Protein AF-A0A645C4G9-F1 (afdb_monomer_lite)

Radius of gyration: 21.48 Å; chains: 1; bounding box: 63×45×55 Å

Organism: NCBI:txid1076179

Sequence (252 aa):
MTVRRKSERFRLLVDKLLIFCPICFVLVSCQDVDSVESHLRNDNPHWVCEKDSYSLLYKNNEWNLYIKGPNLKNLSALKHNDFSIVVLDNIEVKDLAFLANSTKLKQLIIQNAPGLTDISALRGKSLKKFYLYNTGVENFDAVYDAPLCHLLLPGSKISDLSKFSNLKKLTYLDLSDCSNIHTIDSLKDCNHLKKIDLSGTSVNDVSPLYGKEFDYFEIDNIPIASKGIPVNITLKKTEEKMKEIVEIGGNR

InterPro domains:
  IPR032675 Leucine-rich repeat domain superfamily [G3DSA:3.80.10.10] (49-219)

pLDDT: mean 79.64, std 23.38, range [26.09, 98.31]

Secondary structure (DSSP, 8-state):
--SSSSHHHHHHHHTT-----TT------S--HHHHHHHHHHH-TT----TTSEEEEEETTEEEEEEE-TT----GGGTT--EEEEEEES---SB-GGGTT-SS--EEEEEEETT--B-GGGTT---SEEEEEEE-----TTTTTS--SEEE-TT------GGGGG-TT--EEE-TT-TT----GGGGG-TT--EEE-TTS-----GGGTT---SEEE-TT----TT---TTS--------S--SSSSS---

Structure (mmCIF, N/CA/C/O backbone):
data_AF-A0A645C4G9-F1
#
_entry.id   AF-A0A645C4G9-F1
#
loop_
_atom_site.group_PDB
_atom_site.id
_atom_site.type_symbol
_atom_site.label_atom_id
_atom_site.label_alt_id
_atom_site.label_comp_id
_atom_site.label_asym_id
_atom_site.label_entity_id
_atom_site.label_seq_id
_atom_site.pdbx_PDB_ins_code
_atom_site.Cartn_x
_atom_site.Cartn_y
_atom_site.Cartn_z
_atom_site.occupancy
_atom_site.B_iso_or_equiv
_atom_site.auth_seq_id
_atom_site.auth_comp_id
_atom_site.auth_asym_id
_atom_site.auth_atom_id
_atom_site.pdbx_PDB_model_num
ATOM 1 N N . MET A 1 1 ? 45.698 0.532 -8.627 1.00 39.69 1 MET A N 1
ATOM 2 C CA . MET A 1 1 ? 45.636 -0.927 -8.363 1.00 39.69 1 MET A CA 1
ATOM 3 C C . MET A 1 1 ? 45.144 -1.082 -6.929 1.00 39.69 1 MET A C 1
ATOM 5 O O . MET A 1 1 ? 45.878 -0.718 -6.030 1.00 39.69 1 MET A O 1
ATOM 9 N N . THR A 1 2 ? 43.856 -1.316 -6.649 1.00 35.59 2 THR A N 1
ATOM 10 C CA . THR A 1 2 ? 43.323 -2.650 -6.299 1.00 35.59 2 THR A CA 1
ATOM 11 C C . THR A 1 2 ? 41.784 -2.569 -6.165 1.00 35.59 2 THR A C 1
ATOM 13 O O . THR A 1 2 ? 41.284 -2.381 -5.069 1.00 35.59 2 THR A O 1
ATOM 16 N N . VAL A 1 3 ? 41.015 -2.695 -7.260 1.00 34.06 3 VAL A N 1
ATOM 17 C CA . VAL A 1 3 ? 39.539 -2.922 -7.229 1.00 34.06 3 VAL A CA 1
ATOM 18 C C . VAL A 1 3 ? 39.108 -3.866 -8.375 1.00 34.06 3 VAL A C 1
ATOM 20 O O . VAL A 1 3 ? 38.052 -3.722 -8.970 1.00 34.06 3 VAL A O 1
ATOM 23 N N . ARG A 1 4 ? 39.948 -4.845 -8.744 1.00 31.62 4 ARG A N 1
ATOM 24 C CA . ARG A 1 4 ? 39.634 -5.824 -9.814 1.00 31.62 4 ARG A CA 1
ATOM 25 C C . ARG A 1 4 ? 39.575 -7.292 -9.369 1.00 31.62 4 ARG A C 1
ATOM 27 O O . ARG A 1 4 ? 39.316 -8.151 -10.191 1.00 31.62 4 ARG A O 1
ATOM 34 N N . ARG A 1 5 ? 39.768 -7.611 -8.081 1.00 31.08 5 ARG A N 1
ATOM 35 C CA . ARG A 1 5 ? 39.925 -9.013 -7.623 1.00 31.08 5 ARG A CA 1
ATOM 36 C C . ARG A 1 5 ? 38.705 -9.677 -6.966 1.00 31.08 5 ARG A C 1
ATOM 38 O O . ARG A 1 5 ? 38.799 -10.848 -6.617 1.00 31.08 5 ARG A O 1
ATOM 45 N N . LYS A 1 6 ? 37.560 -8.995 -6.805 1.00 35.12 6 LYS A N 1
ATOM 46 C CA . LYS A 1 6 ? 36.332 -9.634 -6.271 1.00 35.12 6 LYS A CA 1
ATOM 47 C C . LYS A 1 6 ? 35.348 -10.128 -7.343 1.00 35.12 6 LYS A C 1
ATOM 49 O O . LYS A 1 6 ? 34.588 -11.038 -7.037 1.00 35.12 6 LYS A O 1
ATOM 54 N N . SER A 1 7 ? 35.402 -9.627 -8.583 1.00 39.31 7 SER A N 1
ATOM 55 C CA . SER A 1 7 ? 34.534 -10.113 -9.672 1.00 39.31 7 SER A CA 1
ATOM 56 C C . SER A 1 7 ? 35.027 -11.420 -10.311 1.00 39.31 7 SER A C 1
ATOM 58 O O . SER A 1 7 ? 34.214 -12.237 -10.729 1.00 39.31 7 SER A O 1
ATOM 60 N N . GLU A 1 8 ? 36.338 -11.694 -10.317 1.00 34.59 8 GLU A N 1
ATOM 61 C CA . GLU A 1 8 ? 36.880 -12.925 -10.924 1.00 34.59 8 GLU A CA 1
ATOM 62 C C . GLU A 1 8 ? 36.557 -14.204 -10.134 1.00 34.59 8 GLU A C 1
ATOM 64 O O . GLU A 1 8 ? 36.324 -15.251 -10.734 1.00 34.59 8 GLU A O 1
ATOM 69 N N . ARG A 1 9 ? 36.464 -14.137 -8.795 1.00 34.09 9 ARG A N 1
ATOM 70 C CA . ARG A 1 9 ? 36.057 -15.302 -7.982 1.00 34.09 9 ARG A CA 1
ATOM 71 C C . ARG A 1 9 ? 34.574 -15.655 -8.130 1.00 34.09 9 ARG A C 1
ATOM 73 O O . ARG A 1 9 ? 34.231 -16.815 -7.938 1.00 34.09 9 ARG A O 1
ATOM 80 N N . PHE A 1 10 ? 33.722 -14.690 -8.486 1.00 38.16 10 PHE A N 1
ATOM 81 C CA . PHE A 1 10 ? 32.316 -14.947 -8.819 1.00 38.16 10 PHE A CA 1
ATOM 82 C C . PHE A 1 10 ? 32.173 -15.539 -10.226 1.00 38.16 10 PHE A C 1
ATOM 84 O O . PHE A 1 10 ? 31.431 -16.500 -10.400 1.00 38.16 10 PHE A O 1
ATOM 91 N N . ARG A 1 11 ? 32.963 -15.057 -11.195 1.00 32.06 11 ARG A N 1
ATOM 92 C CA . ARG A 1 11 ? 33.024 -15.617 -12.558 1.00 32.06 11 ARG A CA 1
ATOM 93 C C . ARG A 1 11 ? 33.332 -17.120 -12.562 1.00 32.06 11 ARG A C 1
ATOM 95 O O . ARG A 1 11 ? 32.602 -17.902 -13.155 1.00 32.06 11 ARG A O 1
ATOM 102 N N . LEU A 1 12 ? 34.329 -17.538 -11.780 1.00 32.69 12 LEU A N 1
ATOM 103 C CA . LEU A 1 12 ? 34.746 -18.944 -11.676 1.00 32.69 12 LEU A CA 1
ATOM 104 C C . LEU A 1 12 ? 33.724 -19.885 -11.010 1.00 32.69 12 LEU A C 1
ATOM 106 O O . LEU A 1 12 ? 33.843 -21.101 -11.169 1.00 32.69 12 LEU A O 1
ATOM 110 N N . LEU A 1 13 ? 32.751 -19.359 -10.254 1.00 31.75 13 LEU A N 1
ATOM 111 C CA . LEU A 1 13 ? 31.695 -20.175 -9.643 1.00 31.75 13 LEU A CA 1
ATOM 112 C C . LEU A 1 13 ? 30.467 -20.311 -10.557 1.00 31.75 13 LEU A C 1
ATOM 114 O O . LEU A 1 13 ? 29.807 -21.346 -10.528 1.00 31.75 13 LEU A O 1
ATOM 118 N N . VAL A 1 14 ? 30.193 -19.297 -11.385 1.00 38.84 14 VAL A N 1
ATOM 119 C CA . VAL A 1 14 ? 29.088 -19.302 -12.360 1.00 38.84 14 VAL A CA 1
ATOM 120 C C . VAL A 1 14 ? 29.427 -20.180 -13.574 1.00 38.84 14 VAL A C 1
ATOM 122 O O . VAL A 1 14 ? 28.577 -20.939 -14.033 1.00 38.84 14 VAL A O 1
ATOM 125 N N . ASP A 1 15 ? 30.692 -20.208 -14.010 1.00 32.59 15 ASP A N 1
ATOM 126 C CA . ASP A 1 15 ? 31.125 -21.008 -15.169 1.00 32.59 15 ASP A CA 1
ATOM 127 C C . ASP A 1 15 ? 31.076 -22.538 -14.944 1.00 32.59 15 ASP A C 1
ATOM 129 O O . ASP A 1 15 ? 31.135 -23.308 -15.902 1.00 32.59 15 ASP A O 1
ATOM 133 N N . LYS A 1 16 ? 30.930 -23.019 -13.698 1.00 31.73 16 LYS A N 1
ATOM 134 C CA . LYS A 1 16 ? 30.845 -24.463 -13.383 1.00 31.73 16 LYS A CA 1
ATOM 135 C C . LYS A 1 16 ? 29.423 -25.036 -13.338 1.00 31.73 16 LYS A C 1
ATOM 137 O O . LYS A 1 16 ? 29.277 -26.237 -13.125 1.00 31.73 16 LYS A O 1
ATOM 142 N N . LEU A 1 17 ? 28.391 -24.220 -13.558 1.00 31.95 17 LEU A N 1
ATOM 143 C CA . LEU A 1 17 ? 26.983 -24.652 -13.581 1.00 31.95 17 LEU A CA 1
ATOM 144 C C . LEU A 1 17 ? 26.314 -24.463 -14.952 1.00 31.95 17 LEU A C 1
ATOM 146 O O . LEU A 1 17 ? 25.090 -24.501 -15.059 1.00 31.95 17 LEU A O 1
ATOM 150 N N . LEU A 1 18 ? 27.104 -24.324 -16.020 1.00 32.50 18 LEU A N 1
ATOM 151 C CA . LEU A 1 18 ? 26.611 -24.400 -17.394 1.00 32.50 18 LEU A CA 1
ATOM 152 C C . LEU A 1 18 ? 26.338 -25.862 -17.778 1.00 32.50 18 LEU A C 1
ATOM 154 O O . LEU A 1 18 ? 27.108 -26.499 -18.494 1.00 32.50 18 LEU A O 1
ATOM 158 N N . ILE A 1 19 ? 25.215 -26.402 -17.304 1.00 32.22 19 ILE A N 1
ATOM 159 C CA . ILE A 1 19 ? 24.593 -27.561 -17.946 1.00 32.22 19 ILE A CA 1
ATOM 160 C C . ILE A 1 19 ? 23.914 -27.033 -19.211 1.00 32.22 19 ILE A C 1
ATOM 162 O O . ILE A 1 19 ? 22.851 -26.417 -19.159 1.00 32.22 19 ILE A O 1
ATOM 166 N N . PHE A 1 20 ? 24.563 -27.250 -20.354 1.00 30.52 20 PHE A N 1
ATOM 167 C CA . PHE A 1 20 ? 23.976 -27.061 -21.676 1.00 30.52 20 PHE A CA 1
ATOM 168 C C . PHE A 1 20 ? 22.725 -27.943 -21.806 1.00 30.52 20 PHE A C 1
ATOM 170 O O . PHE A 1 20 ? 22.825 -29.158 -21.963 1.00 30.52 20 PHE A O 1
ATOM 177 N N . CYS A 1 21 ? 21.542 -27.331 -21.759 1.00 28.41 21 CYS A N 1
ATOM 178 C CA . CYS A 1 21 ? 20.298 -27.954 -22.198 1.00 28.41 21 CYS A CA 1
ATOM 179 C C . CYS A 1 21 ? 19.952 -27.398 -23.591 1.00 28.41 21 CYS A C 1
ATOM 181 O O . CYS A 1 21 ? 19.570 -26.230 -23.685 1.00 28.41 21 CYS A O 1
ATOM 183 N N . PRO A 1 22 ? 20.070 -28.177 -24.683 1.00 33.03 22 PRO A N 1
ATOM 184 C CA . PRO A 1 22 ? 19.905 -27.667 -26.047 1.00 33.03 22 PRO A CA 1
ATOM 185 C C . PRO A 1 22 ? 18.434 -27.494 -26.483 1.00 33.03 22 PRO A C 1
ATOM 187 O O . PRO A 1 22 ? 18.157 -27.465 -27.677 1.00 33.03 22 PRO A O 1
ATOM 190 N N . ILE A 1 23 ? 17.475 -27.387 -25.548 1.00 34.44 23 ILE A N 1
ATOM 191 C CA . ILE A 1 23 ? 16.031 -27.277 -25.862 1.00 34.44 23 ILE A CA 1
ATOM 192 C C . ILE A 1 23 ? 15.334 -26.101 -25.140 1.00 34.44 23 ILE A C 1
ATOM 194 O O . ILE A 1 23 ? 14.183 -25.787 -25.436 1.00 34.44 23 ILE A O 1
ATOM 198 N N . CYS A 1 24 ? 15.999 -25.362 -24.249 1.00 30.86 24 CYS A N 1
ATOM 199 C CA . CYS A 1 24 ? 15.329 -24.271 -23.535 1.00 30.86 24 CYS A CA 1
ATOM 200 C C . CYS A 1 24 ? 15.508 -22.921 -24.241 1.00 30.86 24 CYS A C 1
ATOM 202 O O . CYS A 1 24 ? 16.583 -22.327 -24.210 1.00 30.86 24 CYS A O 1
ATOM 204 N N . PHE A 1 25 ? 14.412 -22.411 -24.814 1.00 30.42 25 PHE A N 1
ATOM 205 C CA . PHE A 1 25 ? 14.187 -20.976 -24.998 1.00 30.42 25 PHE A CA 1
ATOM 206 C C . PHE A 1 25 ? 14.638 -20.244 -23.728 1.00 30.42 25 PHE A C 1
ATOM 208 O O . PHE A 1 25 ? 14.132 -20.520 -22.639 1.00 30.42 25 PHE A O 1
ATOM 215 N N . VAL A 1 26 ? 15.617 -19.350 -23.860 1.00 30.12 26 VAL A N 1
ATOM 216 C CA . VAL A 1 26 ? 16.176 -18.589 -22.740 1.00 30.12 26 VAL A CA 1
ATOM 217 C C . VAL A 1 26 ? 15.110 -17.620 -22.235 1.00 30.12 26 VAL A C 1
ATOM 219 O O . VAL A 1 26 ? 14.962 -16.499 -22.714 1.00 30.12 26 VAL A O 1
ATOM 222 N N . LEU A 1 27 ? 14.343 -18.087 -21.254 1.00 30.11 27 LEU A N 1
ATOM 223 C CA . LEU A 1 27 ? 13.694 -17.248 -20.264 1.00 30.11 27 LEU A CA 1
ATOM 224 C C . LEU A 1 27 ? 14.805 -16.458 -19.577 1.00 30.11 27 LEU A C 1
ATOM 226 O O . LEU A 1 27 ? 15.637 -17.034 -18.878 1.00 30.11 27 LEU A O 1
ATOM 230 N N . VAL A 1 28 ? 14.819 -15.140 -19.757 1.00 36.88 28 VAL A N 1
ATOM 231 C CA . VAL A 1 28 ? 15.593 -14.238 -18.900 1.00 36.88 28 VAL A CA 1
ATOM 232 C C . VAL A 1 28 ? 14.909 -14.236 -17.529 1.00 36.88 28 VAL A C 1
ATOM 234 O O . VAL A 1 28 ? 14.161 -13.336 -17.165 1.00 36.88 28 VAL A O 1
ATOM 237 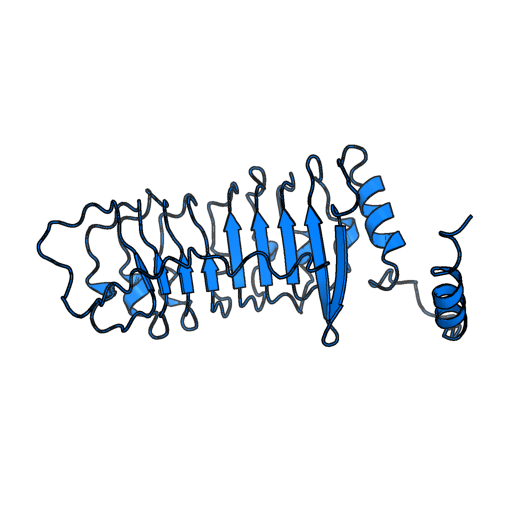N N . SER A 1 29 ? 15.081 -15.328 -16.788 1.00 40.59 29 SER A N 1
ATOM 238 C CA . SER A 1 29 ? 14.631 -15.482 -15.414 1.00 40.59 29 SER A CA 1
ATOM 239 C C . SER A 1 29 ? 15.744 -14.968 -14.515 1.00 40.59 29 SER A C 1
ATOM 241 O O . SER A 1 29 ? 16.754 -15.646 -14.435 1.00 40.59 29 SER A O 1
ATOM 243 N N . CYS A 1 30 ? 15.582 -13.791 -13.900 1.00 44.25 30 CYS A N 1
ATOM 244 C CA . CYS A 1 30 ? 16.221 -13.262 -12.672 1.00 44.25 30 CYS A CA 1
ATOM 245 C C . CYS A 1 30 ? 17.648 -13.724 -12.243 1.00 44.25 30 CYS A C 1
ATOM 247 O O . CYS A 1 30 ? 17.987 -13.609 -11.070 1.00 44.25 30 CYS A O 1
ATOM 249 N N . GLN A 1 31 ? 18.487 -14.254 -13.129 1.00 52.12 31 GLN A N 1
ATOM 250 C CA . GLN A 1 31 ? 19.786 -14.856 -12.806 1.00 52.12 31 GLN A CA 1
ATOM 251 C C . GLN A 1 31 ? 20.950 -13.913 -13.101 1.00 52.12 31 GLN A C 1
ATOM 253 O O . GLN A 1 31 ? 22.084 -14.226 -12.753 1.00 52.12 31 GLN A O 1
ATOM 258 N N . ASP A 1 32 ? 20.668 -12.747 -13.682 1.00 57.22 32 ASP A N 1
ATOM 259 C CA . ASP A 1 32 ? 21.679 -11.750 -13.984 1.00 57.22 32 ASP A CA 1
ATOM 260 C C . ASP A 1 32 ? 21.209 -10.353 -13.556 1.00 57.22 32 ASP A C 1
ATOM 262 O O . ASP A 1 32 ? 20.288 -9.765 -14.126 1.00 57.22 32 ASP A O 1
ATOM 266 N N . VAL A 1 33 ? 21.833 -9.846 -12.493 1.00 53.34 33 VAL A N 1
ATOM 267 C CA . VAL A 1 33 ? 21.621 -8.494 -11.959 1.00 53.34 33 VAL A CA 1
ATOM 268 C C . VAL A 1 33 ? 22.006 -7.446 -13.008 1.00 53.34 33 VAL A C 1
ATOM 270 O O . VAL A 1 33 ? 21.305 -6.440 -13.136 1.00 53.34 33 VAL A O 1
ATOM 273 N N . ASP A 1 34 ? 23.056 -7.718 -13.793 1.00 57.69 34 ASP A N 1
ATOM 274 C CA . ASP A 1 34 ? 23.558 -6.821 -14.837 1.00 57.69 34 ASP A CA 1
ATOM 275 C C . ASP A 1 34 ? 22.567 -6.760 -16.008 1.00 57.69 34 ASP A C 1
ATOM 277 O O . ASP A 1 34 ? 22.375 -5.709 -16.627 1.00 57.69 34 ASP A O 1
ATOM 281 N N . SER A 1 35 ? 21.848 -7.859 -16.260 1.00 72.06 35 SER A N 1
ATOM 282 C CA . SER A 1 35 ? 20.719 -7.875 -17.189 1.00 72.06 35 SER A CA 1
ATOM 283 C C . SER A 1 35 ? 19.612 -6.937 -16.702 1.00 72.06 35 SER A C 1
ATOM 285 O O . SER A 1 35 ? 19.191 -6.060 -17.445 1.00 72.06 35 SER A O 1
ATOM 287 N N . VAL A 1 36 ? 19.172 -7.017 -15.446 1.00 75.31 36 VAL A N 1
ATOM 288 C CA . VAL A 1 36 ? 18.056 -6.174 -14.976 1.00 75.31 36 VAL A CA 1
ATOM 289 C C . VAL A 1 36 ? 18.388 -4.676 -15.022 1.00 75.31 36 VAL A C 1
ATOM 291 O O . VAL A 1 36 ? 17.586 -3.897 -15.537 1.00 75.31 36 VAL A O 1
ATOM 294 N N . GLU A 1 37 ? 19.564 -4.261 -14.541 1.00 80.31 37 GLU A N 1
ATOM 295 C CA . GLU A 1 37 ? 19.956 -2.844 -14.578 1.00 80.31 37 GLU A CA 1
ATOM 296 C C . GLU A 1 37 ? 20.088 -2.332 -16.019 1.00 80.31 37 GLU A C 1
ATOM 298 O O . GLU A 1 37 ? 19.574 -1.260 -16.343 1.00 80.31 37 GLU A O 1
ATOM 303 N N . SER A 1 38 ? 20.748 -3.092 -16.899 1.00 83.50 38 SER A N 1
ATOM 304 C CA . SER A 1 38 ? 20.928 -2.680 -18.295 1.00 83.50 38 SER A CA 1
ATOM 305 C C . SER A 1 38 ? 19.594 -2.552 -19.032 1.00 83.50 38 SER A C 1
ATOM 307 O O . SER A 1 38 ? 19.388 -1.556 -19.725 1.00 83.50 38 SER A O 1
ATOM 309 N N . HIS A 1 39 ? 18.650 -3.477 -18.827 1.00 85.88 39 HIS A N 1
ATOM 310 C CA . HIS A 1 39 ? 17.305 -3.357 -19.391 1.00 85.88 39 HIS A CA 1
ATOM 311 C C . HIS A 1 39 ? 16.568 -2.126 -18.849 1.00 85.88 39 HIS A C 1
ATOM 313 O O . HIS A 1 39 ? 15.991 -1.376 -19.631 1.00 85.88 39 HIS A O 1
ATOM 319 N N . LEU A 1 40 ? 16.644 -1.856 -17.541 1.00 89.88 40 LEU A N 1
ATOM 320 C CA . LEU A 1 40 ? 16.029 -0.661 -16.956 1.00 89.88 40 LEU A CA 1
ATOM 321 C C . LEU A 1 40 ? 16.630 0.633 -17.510 1.00 89.88 40 LEU A C 1
ATOM 323 O O . LEU A 1 40 ? 15.887 1.568 -17.793 1.00 89.88 40 LEU A O 1
ATOM 327 N N . ARG A 1 41 ? 17.951 0.698 -17.706 1.00 90.19 41 ARG A N 1
ATOM 328 C CA . ARG A 1 41 ? 18.613 1.859 -18.326 1.00 90.19 41 ARG A CA 1
ATOM 329 C C . ARG A 1 41 ? 18.222 2.034 -19.789 1.00 90.19 41 ARG A C 1
ATOM 331 O O . ARG A 1 41 ? 18.027 3.164 -20.224 1.00 90.19 41 ARG A O 1
ATOM 338 N N . ASN A 1 42 ? 18.082 0.938 -20.529 1.00 91.50 42 ASN A N 1
ATOM 339 C CA . ASN A 1 42 ? 17.646 0.975 -21.923 1.00 91.50 42 ASN A CA 1
ATOM 340 C C . ASN A 1 42 ? 16.196 1.466 -22.043 1.00 91.50 42 ASN A C 1
ATOM 342 O O . ASN A 1 42 ? 15.907 2.319 -22.879 1.00 91.50 42 ASN A O 1
ATOM 346 N N . ASP A 1 43 ? 15.308 0.985 -21.172 1.00 92.69 43 ASP A N 1
ATOM 347 C CA . ASP A 1 43 ? 13.901 1.395 -21.128 1.00 92.69 43 ASP A CA 1
ATOM 348 C C . ASP A 1 43 ? 13.716 2.819 -20.574 1.00 92.69 43 ASP A C 1
ATOM 350 O O . ASP A 1 43 ? 12.691 3.459 -20.823 1.00 92.69 43 ASP A O 1
ATOM 354 N N . ASN A 1 44 ? 14.698 3.321 -19.816 1.00 95.38 44 ASN A N 1
ATOM 355 C CA . ASN A 1 44 ? 14.666 4.618 -19.144 1.00 95.38 44 ASN A CA 1
ATOM 356 C C . ASN A 1 44 ? 15.985 5.386 -19.351 1.00 95.38 44 ASN A C 1
ATOM 358 O O . ASN A 1 44 ? 16.743 5.582 -18.398 1.00 95.38 44 ASN A O 1
ATOM 362 N N . PRO A 1 45 ? 16.264 5.896 -20.564 1.00 94.06 45 PRO A N 1
ATOM 363 C CA . PRO A 1 45 ? 17.538 6.554 -20.881 1.00 94.06 45 PRO A CA 1
ATOM 364 C C . PRO A 1 45 ? 17.798 7.842 -20.078 1.00 94.06 45 PRO A C 1
ATOM 366 O O . PRO A 1 45 ? 18.930 8.317 -20.020 1.00 94.06 45 PRO A O 1
ATOM 369 N N . HIS A 1 46 ? 16.763 8.411 -19.452 1.00 95.00 46 HIS A N 1
ATOM 370 C CA . HIS A 1 46 ? 16.855 9.599 -18.596 1.00 95.00 46 HIS A CA 1
ATOM 371 C C . HIS A 1 46 ? 16.813 9.287 -17.096 1.00 95.00 46 HIS A C 1
ATOM 373 O O . HIS A 1 46 ? 16.853 10.219 -16.292 1.00 95.00 46 HIS A O 1
ATOM 379 N N . TRP A 1 47 ? 16.723 8.010 -16.710 1.00 94.75 47 TRP A N 1
ATOM 380 C CA . TRP A 1 47 ? 16.737 7.607 -15.307 1.00 94.75 47 TRP A CA 1
ATOM 381 C C . TRP A 1 47 ? 18.038 8.048 -14.636 1.00 94.75 47 TRP A C 1
ATOM 383 O O . TRP A 1 47 ? 19.139 7.675 -15.051 1.00 94.75 47 TRP A O 1
ATOM 393 N N . VAL A 1 48 ? 17.906 8.837 -13.568 1.00 92.00 48 VAL A N 1
ATOM 394 C CA . VAL A 1 48 ? 19.044 9.251 -12.745 1.00 92.00 48 VAL A CA 1
ATOM 395 C C . VAL A 1 48 ? 19.369 8.111 -11.783 1.00 92.00 48 VAL A C 1
ATOM 397 O O . VAL A 1 48 ? 18.849 8.033 -10.671 1.00 92.00 48 VAL A O 1
ATOM 400 N N . CYS A 1 49 ? 20.207 7.191 -12.255 1.00 85.56 49 CYS A N 1
ATOM 401 C CA . CYS A 1 49 ? 20.657 6.040 -11.483 1.00 85.56 49 CYS A CA 1
ATOM 402 C C . CYS A 1 49 ? 22.016 6.319 -10.828 1.00 85.56 49 CYS A C 1
ATOM 404 O O . CYS A 1 49 ? 23.050 6.353 -11.501 1.00 85.56 49 CYS A O 1
ATOM 406 N N . GLU A 1 50 ? 22.007 6.456 -9.506 1.00 86.69 50 GLU A N 1
ATOM 407 C CA . GLU A 1 50 ? 23.183 6.550 -8.646 1.00 86.69 50 GLU A CA 1
ATOM 408 C C . GLU A 1 50 ? 23.636 5.164 -8.160 1.00 86.69 50 GLU A C 1
ATOM 410 O O . GLU A 1 50 ? 23.005 4.143 -8.433 1.00 86.69 50 GLU A O 1
ATOM 415 N N . LYS A 1 51 ? 24.740 5.118 -7.407 1.00 79.06 51 LYS A N 1
ATOM 416 C CA . LYS A 1 51 ? 25.359 3.873 -6.923 1.00 79.06 51 LYS A CA 1
ATOM 417 C C . LYS A 1 51 ? 24.403 2.966 -6.133 1.00 79.06 51 LYS A C 1
ATOM 419 O O . LYS A 1 51 ? 24.529 1.751 -6.225 1.00 79.06 51 LYS A O 1
ATOM 424 N N . ASP A 1 52 ? 23.464 3.551 -5.393 1.00 81.06 52 ASP A N 1
ATOM 425 C CA . ASP A 1 52 ? 22.506 2.824 -4.552 1.00 81.06 52 ASP A CA 1
ATOM 426 C C . ASP A 1 52 ? 21.067 2.937 -5.086 1.00 81.06 52 ASP A C 1
ATOM 428 O O . ASP A 1 52 ? 20.107 2.659 -4.367 1.00 81.06 52 ASP A O 1
ATOM 432 N N . SER A 1 53 ? 20.900 3.363 -6.344 1.00 84.75 53 SER A N 1
ATOM 433 C CA . SER A 1 53 ? 19.590 3.474 -6.998 1.00 84.75 53 SER A CA 1
ATOM 434 C C . SER A 1 53 ? 18.927 2.131 -7.265 1.00 84.75 53 SER A C 1
ATOM 436 O O . SER A 1 53 ? 17.744 2.086 -7.576 1.00 84.75 53 SER A O 1
ATOM 438 N N . TYR A 1 54 ? 19.664 1.033 -7.163 1.00 86.12 54 TYR A N 1
ATOM 439 C CA . TYR A 1 54 ? 19.144 -0.286 -7.462 1.00 86.12 54 TYR A CA 1
ATOM 440 C C . TYR A 1 54 ? 19.821 -1.347 -6.597 1.00 86.12 54 TYR A C 1
ATOM 442 O O . TYR A 1 54 ? 21.034 -1.331 -6.392 1.00 86.12 54 TYR A O 1
ATOM 450 N N . SER A 1 55 ? 19.029 -2.290 -6.094 1.00 84.62 55 SER A N 1
ATOM 451 C CA . SER A 1 55 ? 19.526 -3.482 -5.421 1.00 84.62 55 SER A CA 1
ATOM 452 C C . SER A 1 55 ? 18.602 -4.664 -5.679 1.00 84.62 55 SER A C 1
ATOM 454 O O . SER A 1 55 ? 17.382 -4.561 -5.540 1.00 84.62 55 SER A O 1
ATOM 456 N N . LEU A 1 56 ? 19.203 -5.804 -6.013 1.00 86.62 56 LEU A N 1
ATOM 457 C CA . LEU A 1 56 ? 18.519 -7.083 -6.109 1.00 86.62 56 LEU A CA 1
ATOM 458 C C . LEU A 1 56 ? 19.103 -8.031 -5.065 1.00 86.62 56 LEU A C 1
ATOM 460 O O . LEU A 1 56 ? 20.289 -8.361 -5.096 1.00 86.62 56 LEU A O 1
ATOM 464 N N . LEU A 1 57 ? 18.266 -8.456 -4.122 1.00 83.75 57 LEU A N 1
ATOM 465 C CA . LEU A 1 57 ? 18.670 -9.295 -3.000 1.00 83.75 57 LEU A CA 1
ATOM 466 C C . LEU A 1 57 ? 17.994 -10.657 -3.102 1.00 83.75 57 LEU A C 1
ATOM 468 O O . LEU A 1 57 ? 16.776 -10.740 -3.239 1.00 83.75 57 LEU A O 1
ATOM 472 N N . TYR A 1 58 ? 18.777 -11.725 -2.967 1.00 84.00 58 TYR A N 1
ATOM 473 C CA . TYR A 1 58 ? 18.251 -13.078 -2.829 1.00 84.00 58 TYR A CA 1
ATOM 474 C C . TYR A 1 58 ? 18.343 -13.525 -1.372 1.00 84.00 58 TYR A C 1
ATOM 476 O O . TYR A 1 58 ? 19.441 -13.700 -0.840 1.00 84.00 58 TYR A O 1
ATOM 484 N N . LYS A 1 59 ? 17.199 -13.696 -0.706 1.00 81.19 59 LYS A N 1
ATOM 485 C CA . LYS A 1 59 ? 17.135 -14.130 0.698 1.00 81.19 59 LYS A CA 1
ATOM 486 C C . LYS A 1 59 ? 15.978 -15.097 0.889 1.00 81.19 59 LYS A C 1
ATOM 488 O O . LYS A 1 59 ? 14.898 -14.879 0.358 1.00 81.19 59 LYS A O 1
ATOM 493 N N . ASN A 1 60 ? 16.195 -16.156 1.671 1.00 85.00 60 ASN A N 1
ATOM 494 C CA . ASN A 1 60 ? 15.173 -17.163 1.982 1.00 85.00 60 ASN A CA 1
ATOM 495 C C . ASN A 1 60 ? 14.492 -17.750 0.729 1.00 85.00 60 ASN A C 1
ATOM 497 O O . ASN A 1 60 ? 13.288 -17.985 0.734 1.00 85.00 60 ASN A O 1
ATOM 501 N N . ASN A 1 61 ? 15.268 -17.990 -0.334 1.00 85.56 61 ASN A N 1
ATOM 502 C CA . ASN A 1 61 ? 14.783 -18.527 -1.610 1.00 85.56 61 ASN A CA 1
ATOM 503 C C . ASN A 1 61 ? 13.817 -17.594 -2.378 1.00 85.56 61 ASN A C 1
ATOM 505 O O . ASN A 1 61 ? 12.991 -18.047 -3.176 1.00 85.56 61 ASN A O 1
ATOM 509 N N . GLU A 1 62 ? 13.905 -16.287 -2.121 1.00 88.81 62 GLU A N 1
ATOM 510 C CA . GLU A 1 62 ? 13.054 -15.258 -2.712 1.00 88.81 62 GLU A CA 1
ATOM 511 C C . GLU A 1 62 ? 13.877 -14.051 -3.169 1.00 88.81 62 GLU A C 1
ATOM 513 O O . GLU A 1 62 ? 14.867 -13.672 -2.536 1.00 88.81 62 GLU A O 1
ATOM 518 N N . TRP A 1 63 ? 13.451 -13.454 -4.283 1.00 88.38 63 TRP A N 1
ATOM 519 C CA . TRP A 1 63 ? 14.043 -12.241 -4.833 1.00 88.38 63 TRP A CA 1
ATOM 520 C C . TRP A 1 63 ? 13.341 -11.003 -4.287 1.00 88.38 63 TRP A C 1
ATOM 522 O O . TRP A 1 63 ? 12.113 -10.917 -4.310 1.00 88.38 63 TRP A O 1
ATOM 532 N N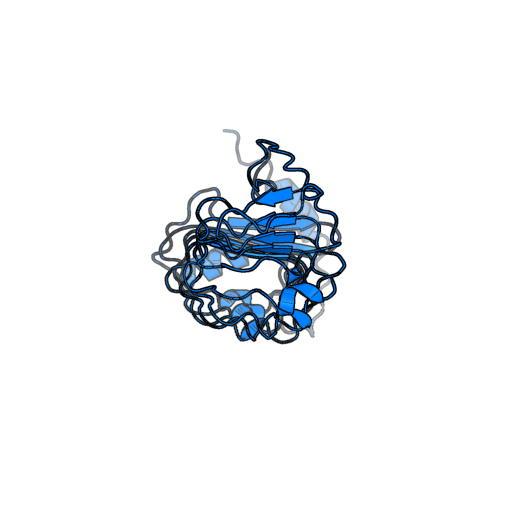 . ASN A 1 64 ? 14.134 -10.033 -3.845 1.00 89.00 64 ASN A N 1
ATOM 533 C CA . ASN A 1 64 ? 13.676 -8.745 -3.353 1.00 89.00 64 ASN A CA 1
ATOM 534 C C . ASN A 1 64 ? 14.295 -7.641 -4.198 1.00 89.00 64 ASN A C 1
ATOM 536 O O . ASN A 1 64 ? 15.508 -7.623 -4.410 1.00 89.00 64 ASN A O 1
ATOM 540 N N . LEU A 1 65 ? 13.449 -6.730 -4.650 1.00 91.38 65 LEU A N 1
ATOM 541 C CA . LEU A 1 65 ? 13.799 -5.643 -5.539 1.00 91.38 65 LEU A CA 1
ATOM 542 C C . LEU A 1 65 ? 13.725 -4.316 -4.788 1.00 91.38 65 LEU A C 1
ATOM 544 O O . LEU A 1 65 ? 12.705 -4.002 -4.177 1.00 91.38 65 LEU A O 1
ATOM 548 N N . TYR A 1 66 ? 14.786 -3.526 -4.888 1.00 90.69 66 TYR A N 1
ATOM 549 C CA . TYR A 1 66 ? 14.816 -2.132 -4.472 1.00 90.69 66 TYR A CA 1
ATOM 550 C C . TYR A 1 66 ? 15.228 -1.282 -5.670 1.00 90.69 66 TYR A C 1
ATOM 552 O O . TYR A 1 66 ? 16.290 -1.524 -6.245 1.00 90.69 66 TYR A O 1
ATOM 560 N N . ILE A 1 67 ? 14.408 -0.302 -6.046 1.00 91.31 67 ILE A N 1
ATOM 561 C CA . ILE A 1 67 ? 14.757 0.675 -7.079 1.00 91.31 67 ILE A CA 1
ATOM 562 C C . ILE A 1 67 ? 14.383 2.072 -6.609 1.00 91.31 67 ILE A C 1
ATOM 564 O O . ILE A 1 67 ? 13.283 2.287 -6.103 1.00 91.31 67 ILE A O 1
ATOM 568 N N . LYS A 1 68 ? 15.280 3.030 -6.825 1.00 91.31 68 LYS A N 1
ATOM 569 C CA . LYS A 1 68 ? 15.012 4.442 -6.623 1.00 91.31 68 LYS A CA 1
ATOM 570 C C . LYS A 1 68 ? 15.619 5.335 -7.694 1.00 91.31 68 LYS A C 1
ATOM 572 O O . LYS A 1 68 ? 16.640 5.010 -8.305 1.00 91.31 68 LYS A O 1
ATOM 577 N N . GLY A 1 69 ? 15.042 6.516 -7.836 1.00 91.69 69 GLY A N 1
ATOM 578 C CA . GLY A 1 69 ? 15.650 7.624 -8.561 1.00 91.69 69 GLY A CA 1
ATOM 579 C C . GLY A 1 69 ? 14.758 8.175 -9.670 1.00 91.69 69 GLY A C 1
ATOM 580 O O . GLY A 1 69 ? 14.055 7.410 -10.340 1.00 91.69 69 GLY A O 1
ATOM 581 N N . PRO A 1 70 ? 14.813 9.501 -9.882 1.00 93.44 70 PRO A N 1
ATOM 582 C CA . PRO A 1 70 ? 13.859 10.210 -10.720 1.00 93.44 70 PRO A CA 1
ATOM 583 C C . PRO A 1 70 ? 13.993 9.811 -12.192 1.00 93.44 70 PRO A C 1
ATOM 585 O O . PRO A 1 70 ? 15.019 9.273 -12.623 1.00 93.44 70 PRO A O 1
ATOM 588 N N . ASN A 1 71 ? 12.960 10.113 -12.981 1.00 94.44 71 ASN A N 1
ATOM 589 C CA . ASN A 1 71 ? 12.820 9.749 -14.393 1.00 94.44 71 ASN A CA 1
ATOM 590 C C . ASN A 1 71 ? 12.728 8.238 -14.690 1.00 94.44 71 ASN A C 1
ATOM 592 O O . ASN A 1 71 ? 12.770 7.855 -15.861 1.00 94.44 71 ASN A O 1
ATOM 596 N N . LEU A 1 72 ? 12.566 7.373 -13.682 1.00 95.00 72 LEU A N 1
ATOM 597 C CA . LEU A 1 72 ? 12.253 5.959 -13.900 1.00 95.00 72 LEU A CA 1
ATOM 598 C C . LEU A 1 72 ? 10.751 5.785 -14.184 1.00 95.00 72 LEU A C 1
ATOM 600 O O . LEU A 1 72 ? 9.927 5.923 -13.284 1.00 95.00 72 LEU A O 1
ATOM 604 N N . LYS A 1 73 ? 10.391 5.498 -15.438 1.00 95.94 73 LYS A N 1
ATOM 605 C CA . LYS A 1 73 ? 9.008 5.523 -15.959 1.00 95.94 73 LYS A CA 1
ATOM 606 C C . LYS A 1 73 ? 8.499 4.170 -16.441 1.00 95.94 73 LYS A C 1
ATOM 608 O O . LYS A 1 73 ? 7.293 3.940 -16.446 1.00 95.94 73 LYS A O 1
ATOM 613 N N . ASN A 1 74 ? 9.399 3.293 -16.868 1.00 95.12 74 ASN A N 1
ATOM 614 C CA . ASN A 1 74 ? 9.081 2.026 -17.506 1.00 95.12 74 ASN A CA 1
ATOM 615 C C . ASN A 1 74 ? 9.756 0.871 -16.758 1.00 95.12 74 ASN A C 1
ATOM 617 O O . ASN A 1 74 ? 10.979 0.778 -16.710 1.00 95.12 74 ASN A O 1
ATOM 621 N N . LEU A 1 75 ? 8.943 -0.019 -16.190 1.00 94.81 75 LEU A N 1
ATOM 622 C CA . LEU A 1 75 ? 9.395 -1.228 -15.494 1.00 94.81 75 LEU A CA 1
ATOM 623 C C . LEU A 1 75 ? 9.021 -2.512 -16.251 1.00 94.81 75 LEU A C 1
ATOM 625 O O . LEU A 1 75 ? 9.077 -3.603 -15.688 1.00 94.81 75 LEU A O 1
ATOM 629 N N . SER A 1 76 ? 8.621 -2.413 -17.521 1.00 91.94 76 SER A N 1
ATOM 630 C CA . SER A 1 76 ? 8.117 -3.556 -18.297 1.00 91.94 76 SER A CA 1
ATOM 631 C C . SER A 1 76 ? 9.158 -4.659 -18.511 1.00 91.94 76 SER A C 1
ATOM 633 O O . SER A 1 76 ? 8.780 -5.832 -18.572 1.00 91.94 76 SER A O 1
ATOM 635 N N . ALA A 1 77 ? 10.453 -4.323 -18.518 1.00 89.50 77 ALA A N 1
ATOM 636 C CA . ALA A 1 77 ? 11.547 -5.293 -18.486 1.00 89.50 77 ALA A CA 1
ATOM 637 C C . ALA A 1 77 ? 11.459 -6.285 -17.310 1.00 89.50 77 ALA A C 1
ATOM 639 O O . ALA A 1 77 ? 11.937 -7.411 -17.418 1.00 89.50 77 ALA A O 1
ATOM 640 N N . LEU A 1 78 ? 10.809 -5.900 -16.207 1.00 90.38 78 LEU A N 1
ATOM 641 C CA . LEU A 1 78 ? 10.702 -6.703 -14.9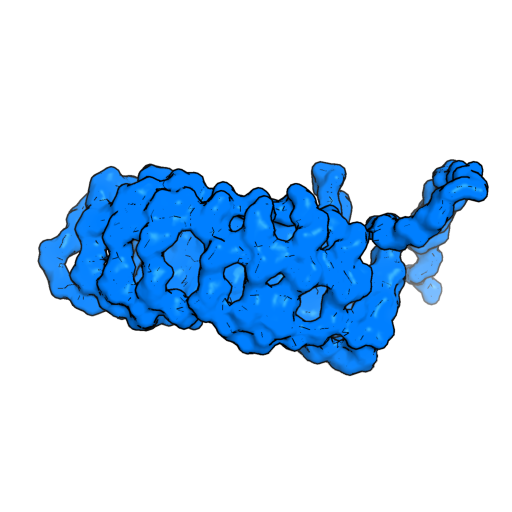87 1.00 90.38 78 LEU A CA 1
ATOM 642 C C . LEU A 1 78 ? 9.504 -7.665 -14.980 1.00 90.38 78 LEU A C 1
ATOM 644 O O . LEU A 1 78 ? 9.315 -8.403 -14.016 1.00 90.38 78 LEU A O 1
ATOM 648 N N . LYS A 1 79 ? 8.669 -7.676 -16.030 1.00 89.19 79 LYS A N 1
ATOM 649 C CA . LYS A 1 79 ? 7.382 -8.405 -16.056 1.00 89.19 79 LYS A CA 1
ATOM 650 C C . LYS A 1 79 ? 7.485 -9.931 -15.926 1.00 89.19 79 LYS A C 1
ATOM 652 O O . LYS A 1 79 ? 6.476 -10.604 -15.719 1.00 89.19 79 LYS A O 1
ATOM 657 N N . HIS A 1 80 ? 8.682 -10.480 -16.128 1.00 85.94 80 HIS A N 1
ATOM 658 C CA . HIS A 1 80 ? 8.969 -11.914 -16.042 1.00 85.94 80 HIS A CA 1
ATOM 659 C C . HIS A 1 80 ? 9.613 -12.313 -14.711 1.00 85.94 80 HIS A C 1
ATOM 661 O O . HIS A 1 80 ? 9.890 -13.491 -14.485 1.00 85.94 80 HIS A O 1
ATOM 667 N N . ASN A 1 81 ? 9.858 -11.346 -13.829 1.00 85.69 81 ASN A N 1
ATOM 668 C CA . ASN A 1 81 ? 10.443 -11.583 -12.526 1.00 85.69 81 ASN A CA 1
ATOM 669 C C . ASN A 1 81 ? 9.347 -11.819 -11.484 1.00 85.69 81 ASN A C 1
ATOM 671 O O . ASN A 1 81 ? 8.294 -11.183 -11.502 1.00 85.69 81 ASN A O 1
ATOM 675 N N . ASP A 1 82 ? 9.620 -12.719 -10.541 1.00 90.00 82 ASP A N 1
ATOM 676 C CA . ASP A 1 82 ? 8.711 -13.006 -9.435 1.00 90.00 82 ASP A CA 1
ATOM 677 C C . ASP A 1 82 ? 9.352 -12.601 -8.107 1.00 90.00 82 ASP A C 1
ATOM 679 O O . ASP A 1 82 ? 10.145 -13.342 -7.515 1.00 90.00 82 ASP A O 1
ATOM 683 N N . PHE A 1 83 ? 9.036 -11.380 -7.679 1.00 91.25 83 PHE A N 1
ATOM 684 C CA . PHE A 1 83 ? 9.578 -10.772 -6.471 1.00 91.25 83 PHE A CA 1
ATOM 685 C C . PHE A 1 83 ? 8.683 -11.035 -5.258 1.00 91.25 83 PHE A C 1
ATOM 687 O O . PHE A 1 83 ? 7.460 -11.057 -5.359 1.00 91.25 83 PHE A O 1
ATOM 694 N N . SER A 1 84 ? 9.302 -11.186 -4.089 1.00 94.06 84 SER A N 1
ATOM 695 C CA . SER A 1 84 ? 8.603 -11.290 -2.802 1.00 94.06 84 SER A CA 1
ATOM 696 C C . SER A 1 84 ? 8.439 -9.930 -2.133 1.00 94.06 84 SER A C 1
ATOM 698 O O . SER A 1 84 ? 7.373 -9.614 -1.596 1.00 94.06 84 SER A O 1
ATOM 700 N N . ILE A 1 85 ? 9.480 -9.100 -2.212 1.00 94.31 85 ILE A N 1
ATOM 701 C CA . ILE A 1 85 ? 9.485 -7.731 -1.706 1.00 94.31 85 ILE A CA 1
ATOM 702 C C . ILE A 1 85 ? 9.860 -6.797 -2.847 1.00 94.31 85 ILE A C 1
ATOM 704 O O . ILE A 1 85 ? 10.860 -7.022 -3.527 1.00 94.31 85 ILE A O 1
ATOM 708 N N . VAL A 1 86 ? 9.076 -5.742 -3.029 1.00 95.88 86 VAL A N 1
ATOM 709 C CA . VAL A 1 86 ? 9.364 -4.674 -3.984 1.00 95.88 86 VAL A CA 1
ATOM 710 C C . VAL A 1 86 ? 9.323 -3.343 -3.250 1.00 95.88 86 VAL A C 1
ATOM 712 O O . VAL A 1 86 ? 8.352 -3.036 -2.558 1.00 95.88 86 VAL A O 1
ATOM 715 N N . VAL A 1 87 ? 10.389 -2.567 -3.396 1.00 95.44 87 VAL A N 1
ATOM 716 C CA . VAL A 1 87 ? 10.505 -1.212 -2.865 1.00 95.44 87 VAL A CA 1
ATOM 717 C C . VAL A 1 87 ? 10.841 -0.274 -4.010 1.00 95.44 87 VAL A C 1
ATOM 719 O O . VAL A 1 87 ? 11.830 -0.478 -4.714 1.00 95.44 87 VAL A O 1
ATOM 722 N N . LEU A 1 88 ? 10.003 0.740 -4.181 1.00 95.44 88 LEU A N 1
ATOM 723 C CA . LEU A 1 88 ? 10.119 1.760 -5.208 1.00 95.44 88 LEU A CA 1
ATOM 724 C C . LEU A 1 88 ? 10.152 3.131 -4.534 1.00 95.44 88 LEU A C 1
ATOM 726 O O . LEU A 1 88 ? 9.273 3.425 -3.728 1.00 95.44 88 LEU A O 1
ATOM 730 N N . ASP A 1 89 ? 11.142 3.959 -4.846 1.00 94.06 89 ASP A N 1
ATOM 731 C CA . ASP A 1 89 ? 11.252 5.305 -4.272 1.00 94.06 89 ASP A CA 1
ATOM 732 C C . ASP A 1 89 ? 11.639 6.349 -5.323 1.00 94.06 89 ASP A C 1
ATOM 734 O O . ASP A 1 89 ? 12.588 6.164 -6.081 1.00 94.06 89 ASP A O 1
ATOM 738 N N . ASN A 1 90 ? 10.925 7.469 -5.355 1.00 94.94 90 ASN A N 1
ATOM 739 C CA . ASN A 1 90 ? 11.199 8.592 -6.248 1.00 94.94 90 ASN A CA 1
ATOM 740 C C . ASN A 1 90 ? 11.170 8.167 -7.724 1.00 94.94 90 ASN A C 1
ATOM 742 O O . ASN A 1 90 ? 12.166 8.296 -8.429 1.00 94.94 90 ASN A O 1
ATOM 746 N N . ILE A 1 91 ? 10.042 7.607 -8.169 1.00 95.56 91 ILE A N 1
ATOM 747 C CA . ILE A 1 91 ? 9.850 7.083 -9.531 1.00 95.56 91 ILE A CA 1
ATOM 748 C C . ILE A 1 91 ? 8.628 7.723 -10.208 1.00 95.56 91 ILE A C 1
ATOM 750 O O . ILE A 1 91 ? 7.761 8.294 -9.556 1.00 95.56 91 ILE A O 1
ATOM 754 N N . GLU A 1 92 ? 8.518 7.602 -11.529 1.00 96.62 92 GLU A N 1
ATOM 755 C CA . GLU A 1 92 ? 7.482 8.255 -12.350 1.00 96.62 92 GLU A CA 1
ATOM 756 C C . GLU A 1 92 ? 6.622 7.251 -13.139 1.00 96.62 92 GLU A C 1
ATOM 758 O O . GLU A 1 92 ? 6.057 7.573 -14.188 1.00 96.62 92 GLU A O 1
ATOM 763 N N . VAL A 1 93 ? 6.520 6.013 -12.651 1.00 96.88 93 VAL A N 1
ATOM 764 C CA . VAL A 1 93 ? 5.621 5.002 -13.226 1.00 96.88 93 VAL A CA 1
ATOM 765 C C . VAL A 1 93 ? 4.160 5.394 -13.008 1.00 96.88 93 VAL A C 1
ATOM 767 O O . VAL A 1 93 ? 3.813 5.993 -11.991 1.00 96.88 93 VAL A O 1
ATOM 770 N N . LYS A 1 94 ? 3.293 5.033 -13.958 1.00 97.50 94 LYS A N 1
ATOM 771 C CA . LYS A 1 94 ? 1.845 5.290 -13.867 1.00 97.50 94 LYS A CA 1
ATOM 772 C C . LYS A 1 94 ? 1.051 4.117 -13.305 1.00 97.50 94 LYS A C 1
ATOM 774 O O . LYS A 1 94 ? -0.011 4.328 -12.716 1.00 97.50 94 LYS A O 1
ATOM 779 N N . ASP A 1 95 ? 1.583 2.914 -13.483 1.00 98.12 95 ASP A N 1
ATOM 780 C CA . ASP A 1 95 ? 0.958 1.650 -13.125 1.00 98.12 95 ASP A CA 1
ATOM 781 C C . ASP A 1 95 ? 1.993 0.618 -12.649 1.00 98.12 95 ASP A C 1
ATOM 783 O O . ASP A 1 95 ? 3.208 0.839 -12.699 1.00 98.12 95 ASP A O 1
ATOM 787 N N . LEU A 1 96 ? 1.489 -0.521 -12.171 1.00 97.88 96 LEU A N 1
ATOM 788 C CA . LEU A 1 96 ? 2.280 -1.652 -11.684 1.00 97.88 96 LEU A CA 1
ATOM 789 C C . LEU A 1 96 ? 2.152 -2.896 -12.576 1.00 97.88 96 LEU A C 1
ATOM 791 O O . LEU A 1 96 ? 2.244 -4.018 -12.075 1.00 97.88 96 LEU A O 1
ATOM 795 N N . ALA A 1 97 ? 1.942 -2.744 -13.888 1.00 96.75 97 ALA A N 1
ATOM 796 C CA . ALA A 1 97 ? 1.700 -3.874 -14.793 1.00 96.75 97 ALA A CA 1
ATOM 797 C C . ALA A 1 97 ? 2.820 -4.932 -14.773 1.00 96.75 97 ALA A C 1
ATOM 799 O O . ALA A 1 97 ? 2.560 -6.120 -14.970 1.00 96.75 97 ALA A O 1
ATOM 800 N N . PHE A 1 98 ? 4.059 -4.541 -14.459 1.00 94.94 98 PHE A N 1
ATOM 801 C CA . PHE A 1 98 ? 5.177 -5.477 -14.302 1.00 94.94 98 PHE A CA 1
ATOM 802 C C . PHE A 1 98 ? 4.974 -6.496 -13.160 1.00 94.94 98 PHE A C 1
ATOM 804 O O . PHE A 1 98 ? 5.595 -7.553 -13.169 1.00 94.94 98 PHE A O 1
ATOM 811 N N . LEU A 1 99 ? 4.074 -6.224 -12.207 1.00 95.94 99 LEU A N 1
ATOM 812 C CA . LEU A 1 99 ? 3.719 -7.131 -11.108 1.00 95.94 99 LEU A CA 1
ATOM 813 C C . LEU A 1 99 ? 2.535 -8.053 -11.431 1.00 95.94 99 LEU A C 1
ATOM 815 O O . LEU A 1 99 ? 2.205 -8.918 -10.616 1.00 95.94 99 LEU A O 1
ATOM 819 N N . ALA A 1 100 ? 1.905 -7.922 -12.605 1.00 92.12 100 ALA A N 1
ATOM 820 C CA . ALA A 1 100 ? 0.679 -8.647 -12.949 1.00 92.12 100 ALA A CA 1
ATOM 821 C C . ALA A 1 100 ? 0.823 -10.175 -12.832 1.00 92.12 100 ALA A C 1
ATOM 823 O O . ALA A 1 100 ? -0.114 -10.853 -12.415 1.00 92.12 100 ALA A O 1
ATOM 824 N N . ASN A 1 101 ? 2.015 -10.716 -13.099 1.00 87.56 101 ASN A N 1
ATOM 825 C CA . ASN A 1 101 ? 2.294 -12.153 -13.022 1.00 87.56 101 ASN A CA 1
ATOM 826 C C . ASN A 1 101 ? 2.991 -12.591 -11.730 1.00 87.56 101 ASN A C 1
ATOM 828 O O . ASN A 1 101 ? 3.259 -13.779 -11.570 1.00 87.56 101 ASN A O 1
ATOM 832 N N . SER A 1 102 ? 3.278 -11.677 -10.796 1.00 90.31 102 SER A N 1
ATOM 833 C CA . SER A 1 102 ? 3.952 -12.073 -9.560 1.00 90.31 102 SER A CA 1
ATOM 834 C C . SER A 1 102 ? 3.057 -12.993 -8.733 1.00 90.31 102 SER A C 1
ATOM 836 O O . SER A 1 102 ? 1.877 -12.704 -8.513 1.00 90.31 102 SER A O 1
ATOM 838 N N . THR A 1 103 ? 3.619 -14.110 -8.283 1.00 92.31 103 THR A N 1
ATOM 839 C CA . THR A 1 103 ? 2.938 -15.097 -7.437 1.00 92.31 103 THR A CA 1
ATOM 840 C C . THR A 1 103 ? 3.445 -15.065 -6.000 1.00 92.31 103 THR A C 1
ATOM 842 O O . THR A 1 103 ? 2.756 -15.529 -5.092 1.00 92.31 103 THR A O 1
ATOM 845 N N . LYS A 1 104 ? 4.625 -14.473 -5.775 1.00 94.44 104 LYS A N 1
ATOM 846 C CA . LYS A 1 104 ? 5.294 -14.434 -4.471 1.00 94.44 104 LYS A CA 1
ATOM 847 C C . LYS A 1 104 ? 5.211 -13.093 -3.752 1.00 94.44 104 LYS A C 1
ATOM 849 O O . LYS A 1 104 ? 5.653 -13.039 -2.607 1.00 94.44 104 LYS A O 1
ATOM 854 N N . LEU A 1 105 ? 4.660 -12.043 -4.367 1.00 96.69 105 LEU A N 1
ATOM 855 C CA . LEU A 1 105 ? 4.633 -10.699 -3.787 1.00 96.69 105 LEU A CA 1
ATOM 856 C C . LEU A 1 105 ? 3.913 -10.674 -2.429 1.00 96.69 105 LEU A C 1
ATOM 858 O O . LEU A 1 105 ? 2.698 -10.855 -2.342 1.00 96.69 105 LEU A O 1
ATOM 862 N N . LYS A 1 106 ? 4.679 -10.413 -1.368 1.00 97.25 106 LYS A N 1
ATOM 863 C CA . LYS A 1 106 ? 4.211 -10.304 0.024 1.00 97.25 106 LYS A CA 1
ATOM 864 C C . LYS A 1 106 ? 4.265 -8.877 0.539 1.00 97.25 106 LYS A C 1
ATOM 866 O O . LYS A 1 106 ? 3.470 -8.522 1.409 1.00 97.25 106 LYS A O 1
ATOM 871 N N . GLN A 1 107 ? 5.220 -8.088 0.059 1.00 97.25 107 GLN A N 1
ATOM 872 C CA . GLN A 1 107 ? 5.436 -6.730 0.529 1.00 97.25 107 GLN A CA 1
ATOM 873 C C . GLN A 1 107 ? 5.705 -5.793 -0.638 1.00 97.25 107 GLN A C 1
ATOM 875 O O . GLN A 1 107 ? 6.581 -6.047 -1.463 1.00 97.25 107 GLN A O 1
ATOM 880 N N . LEU A 1 108 ? 4.965 -4.693 -0.660 1.00 98.00 108 LEU A N 1
ATOM 881 C CA . LEU A 1 108 ? 5.139 -3.625 -1.626 1.00 98.00 108 LEU A CA 1
ATOM 882 C C . LEU A 1 108 ? 5.203 -2.292 -0.886 1.00 98.00 108 LEU A C 1
ATOM 884 O O . LEU A 1 108 ? 4.306 -1.960 -0.112 1.00 98.00 108 LEU A O 1
ATOM 888 N N . ILE A 1 109 ? 6.288 -1.563 -1.119 1.00 96.75 109 ILE A N 1
ATOM 889 C CA . ILE A 1 109 ? 6.529 -0.229 -0.577 1.00 96.75 109 ILE A CA 1
ATOM 890 C C . ILE A 1 109 ? 6.752 0.696 -1.761 1.00 96.75 109 ILE A C 1
ATOM 892 O O . ILE A 1 109 ? 7.643 0.442 -2.571 1.00 96.75 109 ILE A O 1
ATOM 896 N N . ILE A 1 110 ? 5.966 1.760 -1.858 1.00 96.19 110 ILE A N 1
ATOM 897 C CA . ILE A 1 110 ? 6.148 2.783 -2.882 1.00 96.19 110 ILE A CA 1
ATOM 898 C C . ILE A 1 110 ? 6.156 4.145 -2.206 1.00 96.19 110 ILE A C 1
ATOM 900 O O . ILE A 1 110 ? 5.233 4.490 -1.471 1.00 96.19 110 ILE A O 1
ATOM 904 N N . GLN A 1 111 ? 7.215 4.903 -2.451 1.00 92.62 111 GLN A N 1
ATOM 905 C CA . GLN A 1 111 ? 7.406 6.247 -1.935 1.00 92.62 111 GLN A CA 1
ATOM 906 C C . GLN A 1 111 ? 7.674 7.189 -3.099 1.00 92.62 111 GLN A C 1
ATOM 908 O O . GLN A 1 111 ? 8.354 6.824 -4.055 1.00 92.62 111 GLN A O 1
ATOM 913 N N . ASN A 1 112 ? 7.148 8.408 -3.017 1.00 94.25 112 ASN A N 1
ATOM 914 C CA . ASN A 1 112 ? 7.446 9.470 -3.976 1.00 94.25 112 ASN A CA 1
ATOM 915 C C . ASN A 1 112 ? 7.202 9.025 -5.427 1.00 94.25 112 ASN A C 1
ATOM 917 O O . ASN A 1 112 ? 8.091 9.072 -6.273 1.00 94.25 112 ASN A O 1
ATOM 921 N N . ALA A 1 113 ? 5.982 8.572 -5.704 1.00 96.62 113 ALA A N 1
ATOM 922 C CA . ALA A 1 113 ? 5.547 8.193 -7.042 1.00 96.62 113 ALA A CA 1
ATOM 923 C C . ALA A 1 113 ? 4.257 8.943 -7.401 1.00 96.62 113 ALA A C 1
ATOM 925 O O . ALA A 1 113 ? 3.198 8.324 -7.532 1.00 96.62 113 ALA A O 1
ATOM 926 N N . PRO A 1 114 ? 4.301 10.281 -7.549 1.00 96.12 114 PRO A N 1
ATOM 927 C CA . PRO A 1 114 ? 3.094 11.099 -7.696 1.00 96.12 114 PRO A CA 1
ATOM 928 C C . PRO A 1 114 ? 2.288 10.768 -8.963 1.00 96.12 114 PRO A C 1
ATOM 930 O O . PRO A 1 114 ? 1.086 11.009 -9.006 1.00 96.12 114 PRO A O 1
ATOM 933 N N . GLY A 1 115 ? 2.934 10.197 -9.987 1.00 96.44 115 GLY A N 1
ATOM 934 C CA . GLY A 1 115 ? 2.279 9.745 -11.217 1.00 96.44 115 GLY A CA 1
ATOM 935 C C . GLY A 1 115 ? 1.595 8.376 -11.122 1.00 96.44 115 GLY A C 1
ATOM 936 O O . GLY A 1 115 ? 0.814 8.042 -12.015 1.00 96.44 115 GLY A O 1
ATOM 937 N N . LEU A 1 116 ? 1.863 7.591 -10.071 1.00 98.19 116 LEU A N 1
ATOM 938 C CA . LEU A 1 116 ? 1.269 6.269 -9.889 1.00 98.19 116 LEU A CA 1
ATOM 939 C C . LEU A 1 116 ? -0.195 6.422 -9.489 1.00 98.19 116 LEU A C 1
ATOM 941 O O . LEU A 1 116 ? -0.494 6.952 -8.422 1.00 98.19 116 LEU A O 1
ATOM 945 N N . THR A 1 117 ? -1.093 5.930 -10.336 1.00 97.31 117 THR A N 1
ATOM 946 C CA . THR A 1 117 ? -2.549 6.031 -10.137 1.00 97.31 117 THR A CA 1
ATOM 947 C C . THR A 1 117 ? -3.236 4.672 -10.228 1.00 97.31 117 THR A C 1
ATOM 949 O O . THR A 1 117 ? -4.254 4.462 -9.569 1.00 97.31 117 THR A O 1
ATOM 952 N N . ASP A 1 118 ? -2.665 3.729 -10.985 1.00 98.19 118 ASP A N 1
ATOM 953 C CA . ASP A 1 118 ? -3.246 2.407 -11.210 1.00 98.19 118 ASP A CA 1
ATOM 954 C C . ASP A 1 118 ? -2.472 1.298 -10.479 1.00 98.19 118 ASP A C 1
ATOM 956 O O . ASP A 1 118 ? -1.328 0.967 -10.799 1.00 98.19 118 ASP A O 1
ATOM 960 N N . ILE A 1 119 ? -3.137 0.680 -9.503 1.00 98.19 119 ILE A N 1
ATOM 961 C CA . ILE A 1 119 ? -2.635 -0.483 -8.760 1.00 98.19 119 ILE A CA 1
ATOM 962 C C . ILE A 1 119 ? -3.430 -1.766 -9.054 1.00 98.19 119 ILE A C 1
ATOM 964 O O . ILE A 1 119 ? -3.336 -2.742 -8.311 1.00 98.19 119 ILE A O 1
ATOM 968 N N . SER A 1 120 ? -4.215 -1.803 -10.133 1.00 98.12 120 SER A N 1
ATOM 969 C CA . SER A 1 120 ? -5.077 -2.936 -10.504 1.00 98.12 120 SER A CA 1
ATOM 970 C C . SER A 1 120 ? -4.323 -4.262 -10.658 1.00 98.12 120 SER A C 1
ATOM 972 O O . SER A 1 120 ? -4.880 -5.319 -10.355 1.00 98.12 120 SER A O 1
ATOM 974 N N . ALA A 1 121 ? -3.037 -4.213 -11.020 1.00 97.81 121 ALA A N 1
ATOM 975 C CA . ALA A 1 121 ? -2.145 -5.372 -11.090 1.00 97.81 121 ALA A CA 1
ATOM 976 C C . ALA A 1 121 ? -1.971 -6.118 -9.747 1.00 97.81 121 ALA A C 1
ATOM 978 O O . ALA A 1 121 ? -1.507 -7.261 -9.735 1.00 97.81 121 ALA A O 1
ATOM 979 N N . LEU A 1 122 ? -2.353 -5.502 -8.620 1.00 98.25 122 LEU A N 1
ATOM 980 C CA . LEU A 1 122 ? -2.306 -6.114 -7.288 1.00 98.25 122 LEU A CA 1
ATOM 981 C C . LEU A 1 122 ? -3.525 -6.996 -6.969 1.00 98.25 122 LEU A C 1
ATOM 983 O O . LEU A 1 122 ? -3.512 -7.700 -5.956 1.00 98.25 122 LEU A O 1
ATOM 987 N N . ARG A 1 123 ? -4.557 -7.014 -7.826 1.00 97.06 123 ARG A N 1
ATOM 988 C CA . ARG A 1 123 ? -5.740 -7.864 -7.627 1.00 97.06 123 ARG A CA 1
ATOM 989 C C . ARG A 1 123 ? -5.343 -9.336 -7.499 1.00 97.06 123 ARG A C 1
ATOM 991 O O . ARG A 1 123 ? -4.604 -9.876 -8.320 1.00 97.06 123 ARG A O 1
ATOM 998 N N . GLY A 1 124 ? -5.853 -9.987 -6.454 1.00 96.19 124 GLY A N 1
ATOM 999 C CA . GLY A 1 124 ? -5.603 -11.404 -6.176 1.00 96.19 124 GLY A CA 1
ATOM 1000 C C . GLY A 1 124 ? -4.191 -11.727 -5.672 1.00 96.19 124 GLY A C 1
ATOM 1001 O O . GLY A 1 124 ? -3.864 -12.903 -5.513 1.00 96.19 124 GLY A O 1
ATOM 1002 N N . LYS A 1 125 ? -3.337 -10.726 -5.410 1.00 96.50 125 LYS A N 1
ATOM 1003 C CA . LYS A 1 125 ? -2.012 -10.955 -4.817 1.00 96.50 125 LYS A CA 1
ATOM 1004 C C . LYS A 1 125 ? -2.128 -11.231 -3.320 1.00 96.50 125 LYS A C 1
ATOM 1006 O O . LYS A 1 125 ? -2.927 -10.623 -2.613 1.00 96.50 125 LYS A O 1
ATOM 1011 N N . SER A 1 126 ? -1.274 -12.119 -2.812 1.00 96.38 126 SER A N 1
ATOM 1012 C CA . SER A 1 126 ? -1.230 -12.487 -1.387 1.00 96.38 126 SER A CA 1
ATOM 1013 C C . SER A 1 126 ? -0.371 -11.506 -0.572 1.00 96.38 126 SER A C 1
ATOM 1015 O O . SER A 1 126 ? 0.534 -11.896 0.173 1.00 96.38 126 SER A O 1
ATOM 1017 N N . LEU A 1 127 ? -0.639 -10.207 -0.748 1.00 97.75 127 LEU A N 1
ATOM 1018 C CA . LEU A 1 127 ? 0.067 -9.130 -0.059 1.00 97.75 127 LEU A CA 1
ATOM 1019 C C . LEU A 1 127 ? -0.214 -9.174 1.446 1.00 97.75 127 LEU A C 1
ATOM 1021 O O . LEU A 1 127 ? -1.352 -9.317 1.884 1.00 97.75 127 LEU A O 1
ATOM 1025 N N . LYS A 1 128 ? 0.847 -9.011 2.237 1.00 98.25 128 LYS A N 1
ATOM 1026 C CA . LYS A 1 128 ? 0.805 -8.901 3.702 1.00 98.25 128 LYS A CA 1
ATOM 1027 C C . LYS A 1 128 ? 1.109 -7.488 4.186 1.00 98.25 128 LYS A C 1
ATOM 1029 O O . LYS A 1 128 ? 0.627 -7.093 5.244 1.00 98.25 128 LYS A O 1
ATOM 1034 N N . LYS A 1 129 ? 1.948 -6.757 3.452 1.00 97.94 129 LYS A N 1
ATOM 1035 C CA . LYS A 1 129 ? 2.407 -5.409 3.798 1.00 97.94 129 LYS A CA 1
ATOM 1036 C C . LYS A 1 129 ? 2.296 -4.520 2.565 1.00 97.94 129 LYS A C 1
ATOM 1038 O O . LYS A 1 129 ? 2.915 -4.828 1.546 1.00 97.94 129 LYS A O 1
ATOM 1043 N N . PHE A 1 130 ? 1.511 -3.454 2.650 1.00 97.81 130 PHE A N 1
ATOM 1044 C CA . PHE A 1 130 ? 1.309 -2.538 1.532 1.00 97.81 130 PHE A CA 1
ATOM 1045 C C . PHE A 1 130 ? 1.391 -1.091 1.991 1.00 97.81 130 PHE A C 1
ATOM 1047 O O . PHE A 1 130 ? 0.546 -0.644 2.768 1.00 97.81 130 PHE A O 1
ATOM 1054 N N . TYR A 1 131 ? 2.433 -0.394 1.539 1.00 96.31 131 TYR A N 1
ATOM 1055 C CA . TYR A 1 131 ? 2.747 0.955 1.991 1.00 96.31 131 TYR A CA 1
ATOM 1056 C C . TYR A 1 131 ? 2.853 1.894 0.794 1.00 96.31 131 TYR A C 1
ATOM 1058 O O . TYR A 1 131 ? 3.679 1.657 -0.092 1.00 96.31 131 TYR A O 1
ATOM 1066 N N . LEU A 1 132 ? 2.047 2.952 0.785 1.00 95.38 132 LEU A N 1
ATOM 1067 C CA . LEU A 1 132 ? 2.091 4.006 -0.222 1.00 95.38 132 LEU A CA 1
ATOM 1068 C C . LEU A 1 132 ? 2.292 5.361 0.447 1.00 95.38 132 LEU A C 1
ATOM 1070 O O . LEU A 1 132 ? 1.508 5.758 1.302 1.00 95.38 132 LEU A O 1
ATOM 1074 N N . TYR A 1 133 ? 3.301 6.092 -0.015 1.00 92.06 133 TYR A N 1
ATOM 1075 C CA . TYR A 1 133 ? 3.594 7.454 0.418 1.00 92.06 133 TYR A CA 1
ATOM 1076 C C . TYR A 1 133 ? 3.731 8.344 -0.804 1.00 92.06 133 TYR A C 1
ATOM 1078 O O . TYR A 1 133 ? 4.488 8.008 -1.718 1.00 92.06 133 TYR A O 1
ATOM 1086 N N . ASN A 1 134 ? 3.051 9.492 -0.802 1.00 92.94 134 ASN A N 1
ATOM 1087 C CA . ASN A 1 134 ? 3.146 10.474 -1.884 1.00 92.94 134 ASN A CA 1
ATOM 1088 C C . ASN A 1 134 ? 2.912 9.828 -3.269 1.00 92.94 134 ASN A C 1
ATOM 1090 O O . ASN A 1 134 ? 3.815 9.733 -4.106 1.00 92.94 134 ASN A O 1
ATOM 1094 N N . THR A 1 135 ? 1.695 9.319 -3.475 1.00 96.50 135 THR A N 1
ATOM 1095 C CA . THR A 1 135 ? 1.253 8.710 -4.739 1.00 96.50 135 THR A CA 1
ATOM 1096 C C . THR A 1 135 ? -0.058 9.331 -5.210 1.00 96.50 135 THR A C 1
ATOM 1098 O O . THR A 1 135 ? -0.766 9.961 -4.426 1.00 96.50 135 THR A O 1
ATOM 1101 N N . GLY A 1 136 ? -0.394 9.144 -6.486 1.00 96.06 136 GLY A N 1
ATOM 1102 C CA . GLY A 1 136 ? -1.671 9.564 -7.067 1.00 96.06 136 GLY A CA 1
ATOM 1103 C C . GLY A 1 136 ? -2.794 8.527 -6.934 1.00 96.06 136 GLY A C 1
ATOM 1104 O O . GLY A 1 136 ? -3.817 8.665 -7.600 1.00 96.06 136 GLY A O 1
ATOM 1105 N N . VAL A 1 137 ? -2.616 7.469 -6.136 1.00 97.12 137 VAL A N 1
ATOM 1106 C CA . VAL A 1 137 ? -3.592 6.378 -6.016 1.00 97.12 137 VAL A CA 1
ATOM 1107 C C . VAL A 1 137 ? -4.803 6.831 -5.202 1.00 97.12 137 VAL A C 1
ATOM 1109 O O . VAL A 1 137 ? -4.680 7.228 -4.045 1.00 97.12 137 VAL A O 1
ATOM 1112 N N . GLU A 1 138 ? -5.986 6.722 -5.804 1.00 93.94 138 GLU A N 1
ATOM 1113 C CA . GLU A 1 138 ? -7.270 7.048 -5.162 1.00 93.94 138 GLU A CA 1
ATOM 1114 C C . GLU A 1 138 ? -8.157 5.804 -4.974 1.00 93.94 138 GLU A C 1
ATOM 1116 O O . GLU A 1 138 ? -9.010 5.774 -4.090 1.00 93.94 138 GLU A O 1
ATOM 1121 N N . ASN A 1 139 ? -7.940 4.749 -5.772 1.00 94.75 139 ASN A N 1
ATOM 1122 C CA . ASN A 1 139 ? -8.711 3.508 -5.720 1.00 94.75 139 ASN A CA 1
ATOM 1123 C C . ASN A 1 139 ? -7.878 2.346 -5.156 1.00 94.75 139 ASN A C 1
ATOM 1125 O O . ASN A 1 139 ? -6.900 1.911 -5.764 1.00 94.75 139 ASN A O 1
ATOM 1129 N N . PHE A 1 140 ? -8.333 1.798 -4.027 1.00 95.94 140 PHE A N 1
ATOM 1130 C CA . PHE A 1 140 ? -7.676 0.718 -3.287 1.00 95.94 140 PHE A CA 1
ATOM 1131 C C . PHE A 1 140 ? -8.352 -0.655 -3.438 1.00 95.94 140 PHE A C 1
ATOM 1133 O O . PHE A 1 140 ? -7.956 -1.623 -2.790 1.00 95.94 140 PHE A O 1
ATOM 1140 N N . ASP A 1 141 ? -9.316 -0.794 -4.352 1.00 95.44 141 ASP A N 1
ATOM 1141 C CA . ASP A 1 141 ? -10.062 -2.041 -4.575 1.00 95.44 141 ASP A CA 1
ATOM 1142 C C . ASP A 1 141 ? -9.189 -3.250 -4.911 1.00 95.44 141 ASP A C 1
ATOM 1144 O O . ASP A 1 141 ? -9.618 -4.391 -4.749 1.00 95.44 141 ASP A O 1
ATOM 1148 N N . ALA A 1 142 ? -7.976 -3.018 -5.408 1.00 97.00 142 ALA A N 1
ATOM 1149 C CA . ALA A 1 142 ? -7.054 -4.085 -5.753 1.00 97.00 142 ALA A CA 1
ATOM 1150 C C . ALA A 1 142 ? -6.501 -4.840 -4.533 1.00 97.00 142 ALA A C 1
ATOM 1152 O O . ALA A 1 142 ? -6.016 -5.957 -4.704 1.00 97.00 142 ALA A O 1
ATOM 1153 N N . VAL A 1 143 ? -6.567 -4.258 -3.329 1.00 96.88 143 VAL A N 1
ATOM 1154 C CA . VAL A 1 143 ? -5.879 -4.785 -2.138 1.00 96.88 143 VAL A CA 1
ATOM 1155 C C . VAL A 1 143 ? -6.803 -5.157 -0.973 1.00 96.88 143 VAL A C 1
ATOM 1157 O O . VAL A 1 143 ? -6.328 -5.764 -0.017 1.00 96.88 143 VAL A O 1
ATOM 1160 N N . TYR A 1 144 ? -8.108 -4.867 -1.037 1.00 94.88 144 TYR A N 1
ATOM 1161 C CA . TYR A 1 144 ? -9.030 -5.134 0.081 1.00 94.88 144 TYR A CA 1
ATOM 1162 C C . TYR A 1 144 ? -9.261 -6.615 0.398 1.00 94.88 144 TYR A C 1
ATOM 1164 O O . TYR A 1 144 ? -9.576 -6.948 1.536 1.00 94.88 144 TYR A O 1
ATOM 1172 N N . ASP A 1 145 ? -9.064 -7.504 -0.575 1.00 95.25 145 ASP A N 1
ATOM 1173 C CA . ASP A 1 145 ? -9.196 -8.953 -0.371 1.00 95.25 145 ASP A CA 1
ATOM 1174 C C . ASP A 1 145 ? -7.846 -9.633 -0.077 1.00 95.25 145 ASP A C 1
ATOM 1176 O O . ASP A 1 145 ? -7.779 -10.845 0.147 1.00 95.25 145 ASP A O 1
ATOM 1180 N N . ALA A 1 146 ? -6.748 -8.868 -0.076 1.00 97.12 146 ALA A N 1
ATOM 1181 C CA . ALA A 1 146 ? -5.438 -9.393 0.272 1.00 97.12 146 ALA A CA 1
ATOM 1182 C C . ALA A 1 146 ? -5.343 -9.643 1.792 1.00 97.12 146 ALA A C 1
ATOM 1184 O O . ALA A 1 146 ? -5.940 -8.916 2.590 1.00 97.12 146 ALA A O 1
ATOM 1185 N N . PRO A 1 147 ? -4.562 -10.645 2.238 1.00 97.50 147 PRO A N 1
ATOM 1186 C CA . PRO A 1 147 ? -4.376 -10.956 3.654 1.00 97.50 147 PRO A CA 1
ATOM 1187 C C . PRO A 1 147 ? -3.421 -9.960 4.342 1.00 97.50 147 PRO A C 1
ATOM 1189 O O . PRO A 1 147 ? -2.441 -10.373 4.970 1.00 97.50 147 PRO A O 1
ATOM 1192 N N . LEU A 1 148 ? -3.701 -8.658 4.221 1.00 98.31 148 LEU A N 1
ATOM 1193 C CA . LEU A 1 148 ? -2.876 -7.587 4.763 1.00 98.31 148 LEU A CA 1
ATOM 1194 C C . LEU A 1 148 ? -2.845 -7.650 6.287 1.00 98.31 148 LEU A C 1
ATOM 1196 O O . LEU A 1 148 ? -3.875 -7.702 6.957 1.00 98.31 148 LEU A O 1
ATOM 1200 N N . CYS A 1 149 ? -1.631 -7.597 6.818 1.00 98.06 149 CYS A N 1
ATOM 1201 C CA . CYS A 1 149 ? -1.365 -7.359 8.224 1.00 98.06 149 CYS A CA 1
ATOM 1202 C C . CYS A 1 149 ? -0.997 -5.894 8.461 1.00 98.06 149 CYS A C 1
ATOM 1204 O O . CYS A 1 149 ? -1.328 -5.354 9.512 1.00 98.06 149 CYS A O 1
ATOM 1206 N N . HIS A 1 150 ? -0.311 -5.248 7.513 1.00 96.75 150 HIS A N 1
ATOM 1207 C CA . HIS A 1 150 ? 0.078 -3.845 7.627 1.00 96.75 150 HIS A CA 1
ATOM 1208 C C . HIS A 1 150 ? -0.373 -3.061 6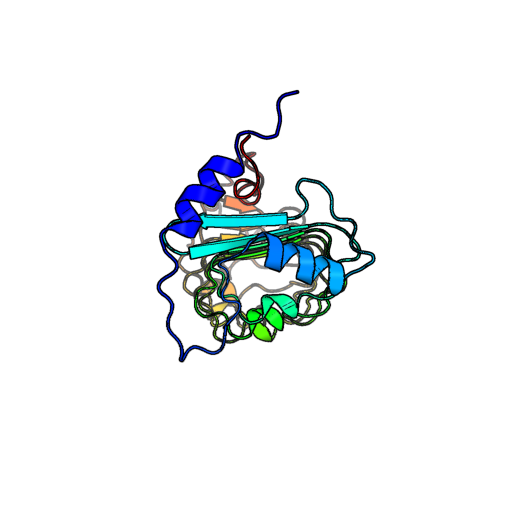.387 1.00 96.75 150 HIS A C 1
ATOM 1210 O O . HIS A 1 150 ? -0.052 -3.454 5.259 1.00 96.75 150 HIS A O 1
ATOM 1216 N N . LEU A 1 151 ? -1.059 -1.942 6.608 1.00 97.44 151 LEU A N 1
ATOM 1217 C CA . LEU A 1 151 ? -1.504 -1.010 5.576 1.00 97.44 151 LEU A CA 1
ATOM 1218 C C . LEU A 1 151 ? -1.134 0.414 5.993 1.00 97.44 151 LEU A C 1
ATOM 1220 O O . LEU A 1 151 ? -1.578 0.871 7.042 1.00 97.44 151 LEU A O 1
ATOM 1224 N N . LEU A 1 152 ? -0.308 1.087 5.193 1.00 96.06 152 LEU A N 1
ATOM 1225 C CA . LEU A 1 152 ? 0.135 2.453 5.474 1.00 96.06 152 LEU A CA 1
ATOM 1226 C C . LEU A 1 152 ? -0.136 3.328 4.257 1.00 96.06 152 LEU A C 1
ATOM 1228 O O . LEU A 1 152 ? 0.452 3.100 3.199 1.00 96.06 152 LEU A O 1
ATOM 1232 N N . LEU A 1 153 ? -1.047 4.286 4.411 1.00 96.38 153 LEU A N 1
ATOM 1233 C CA . LEU A 1 153 ? -1.519 5.177 3.351 1.00 96.38 153 LEU A CA 1
ATOM 1234 C C . LEU A 1 153 ? -1.546 6.655 3.799 1.00 96.38 153 LEU A C 1
ATOM 1236 O O . LEU A 1 153 ? -2.534 7.340 3.514 1.00 96.38 153 LEU A O 1
ATOM 1240 N N . PRO A 1 154 ? -0.525 7.173 4.509 1.00 92.19 154 PRO A N 1
ATOM 1241 C CA . PRO A 1 154 ? -0.592 8.522 5.052 1.00 92.19 154 PRO A CA 1
ATOM 1242 C C . PRO A 1 154 ? -0.679 9.576 3.944 1.00 92.19 154 PRO A C 1
ATOM 1244 O O . PRO A 1 154 ? -0.039 9.462 2.892 1.00 92.19 154 PRO A O 1
ATOM 1247 N N . GLY A 1 155 ? -1.505 10.594 4.172 1.00 93.44 155 GLY A N 1
ATOM 1248 C CA . GLY A 1 155 ? -1.799 11.658 3.214 1.00 93.44 155 GLY A CA 1
ATOM 1249 C C . GLY A 1 155 ? -2.472 11.176 1.925 1.00 93.44 155 GLY A C 1
ATOM 1250 O O . GLY A 1 155 ? -2.508 11.916 0.938 1.00 93.44 155 GLY A O 1
ATOM 1251 N N . SER A 1 156 ? -2.967 9.933 1.879 1.00 94.44 156 SER A N 1
ATOM 1252 C CA . SER A 1 156 ? -3.698 9.437 0.717 1.00 94.44 156 SER A CA 1
ATOM 1253 C C . SER A 1 156 ? -5.070 10.103 0.603 1.00 94.44 156 SER A C 1
ATOM 1255 O O . SER A 1 156 ? -5.648 10.603 1.567 1.00 94.44 156 SER A O 1
ATOM 1257 N N . LYS A 1 157 ? -5.634 10.085 -0.605 1.00 92.19 157 LYS A N 1
ATOM 1258 C CA . LYS A 1 157 ? -6.952 10.671 -0.886 1.00 92.19 157 LYS A CA 1
ATOM 1259 C C . LYS A 1 157 ? -8.115 9.720 -0.591 1.00 92.19 157 LYS A C 1
ATOM 1261 O O . LYS A 1 157 ? -9.224 9.953 -1.073 1.00 92.19 157 LYS A O 1
ATOM 1266 N N . ILE A 1 158 ? -7.873 8.648 0.160 1.00 94.06 158 ILE A N 1
ATOM 1267 C CA . ILE A 1 158 ? -8.904 7.673 0.501 1.00 94.06 158 ILE A CA 1
ATOM 1268 C C . ILE A 1 158 ? -10.044 8.338 1.285 1.00 94.06 158 ILE A C 1
ATOM 1270 O O . ILE A 1 158 ? -9.821 9.187 2.146 1.00 94.06 158 ILE A O 1
ATOM 1274 N N . SER A 1 159 ? -11.276 7.960 0.963 1.00 92.19 159 SER A N 1
ATOM 1275 C CA . SER A 1 159 ? -12.489 8.505 1.584 1.00 92.19 159 SER A CA 1
ATOM 1276 C C . SER A 1 159 ? -13.483 7.415 1.978 1.00 92.19 159 SER A C 1
ATOM 1278 O O . SER A 1 159 ? -14.135 7.524 3.014 1.00 92.19 159 SER A O 1
ATOM 1280 N N . ASP A 1 160 ? -13.567 6.342 1.187 1.00 91.50 160 ASP A N 1
ATOM 1281 C CA . ASP A 1 160 ? -14.425 5.193 1.454 1.00 91.50 160 ASP A CA 1
ATOM 1282 C C . ASP A 1 160 ? -13.635 4.043 2.094 1.00 91.50 160 ASP A C 1
ATOM 1284 O O . ASP A 1 160 ? -12.782 3.413 1.463 1.00 91.50 160 ASP A O 1
ATOM 1288 N N . LEU A 1 161 ? -13.959 3.753 3.355 1.00 94.94 161 LEU A N 1
ATOM 1289 C CA . LEU A 1 161 ? -13.404 2.632 4.108 1.00 94.94 161 LEU A CA 1
ATOM 1290 C C . LEU A 1 161 ? -14.345 1.421 4.157 1.00 94.94 161 LEU A C 1
ATOM 1292 O O . LEU A 1 161 ? -14.044 0.467 4.871 1.00 94.94 161 LEU A O 1
ATOM 1296 N N . SER A 1 162 ? -15.476 1.416 3.447 1.00 94.44 162 SER A N 1
ATOM 1297 C CA . SER A 1 162 ? -16.522 0.381 3.547 1.00 94.44 162 SER A CA 1
ATOM 1298 C C . SER A 1 162 ? -15.993 -1.052 3.419 1.00 94.44 162 SER A C 1
ATOM 1300 O O . SER A 1 162 ? -16.463 -1.950 4.114 1.00 94.44 162 SER A O 1
ATOM 1302 N N . LYS A 1 163 ? -14.955 -1.262 2.600 1.00 96.19 163 LYS A N 1
ATOM 1303 C CA . LYS A 1 163 ? -14.325 -2.570 2.353 1.00 96.19 163 LYS A CA 1
ATOM 1304 C C . LYS A 1 163 ? -13.238 -2.960 3.359 1.00 96.19 163 LYS A C 1
ATOM 1306 O O . LYS A 1 163 ? -12.746 -4.086 3.308 1.00 96.19 163 LYS A O 1
ATOM 1311 N N . PHE A 1 164 ? -12.879 -2.098 4.313 1.00 96.25 164 PHE A N 1
ATOM 1312 C CA . PHE A 1 164 ? -11.893 -2.434 5.352 1.00 96.25 164 PHE A CA 1
ATOM 1313 C C . PHE A 1 164 ? -12.361 -3.582 6.250 1.00 96.25 164 PHE A C 1
ATOM 1315 O O . PHE A 1 164 ? -11.526 -4.284 6.816 1.00 96.25 164 PHE A O 1
ATOM 1322 N N . SER A 1 165 ? -13.668 -3.861 6.300 1.00 94.69 165 SER A N 1
ATOM 1323 C CA . SER A 1 165 ? -14.204 -5.059 6.948 1.00 94.69 165 SER A CA 1
ATOM 1324 C C . SER A 1 165 ? -13.623 -6.358 6.379 1.00 94.69 165 SER A C 1
ATOM 1326 O O . SER A 1 165 ? -13.664 -7.373 7.069 1.00 94.69 165 SER A O 1
ATOM 1328 N N . ASN A 1 166 ? -13.072 -6.363 5.159 1.00 96.69 166 ASN A N 1
ATOM 1329 C CA . ASN A 1 166 ? -12.435 -7.538 4.554 1.00 96.69 166 ASN A CA 1
ATOM 1330 C C . ASN A 1 166 ? -11.014 -7.783 5.090 1.00 96.69 166 ASN A C 1
ATOM 1332 O O . ASN A 1 166 ? -10.537 -8.919 5.077 1.00 96.69 166 ASN A O 1
ATOM 1336 N N . LEU A 1 167 ? -10.356 -6.759 5.644 1.00 97.06 167 LEU A N 1
ATOM 1337 C CA . LEU A 1 167 ? -8.972 -6.806 6.126 1.00 97.06 167 LEU A CA 1
ATOM 1338 C C . LEU A 1 167 ? -8.866 -7.459 7.515 1.00 97.06 167 LEU A C 1
ATOM 1340 O O . LEU A 1 167 ? -8.293 -6.914 8.455 1.00 97.06 167 LEU A O 1
ATOM 1344 N N . LYS A 1 168 ? -9.400 -8.677 7.661 1.00 95.56 168 LYS A N 1
ATOM 1345 C CA . LYS A 1 168 ? -9.519 -9.377 8.954 1.00 95.56 168 LYS A CA 1
ATOM 1346 C C . LYS A 1 168 ? -8.180 -9.642 9.647 1.00 95.56 168 LYS A C 1
ATOM 1348 O O . LYS A 1 168 ? -8.169 -9.864 10.850 1.00 95.56 168 LYS A O 1
ATOM 1353 N N . LYS A 1 169 ? -7.065 -9.650 8.911 1.00 97.56 169 LYS A N 1
ATOM 1354 C CA . LYS A 1 169 ? -5.711 -9.895 9.442 1.00 97.56 169 LYS A CA 1
ATOM 1355 C C . LYS A 1 169 ? -4.949 -8.619 9.795 1.00 97.56 169 LYS A C 1
ATOM 1357 O O . LYS A 1 169 ? -3.792 -8.724 10.201 1.00 97.56 169 LYS A O 1
ATOM 1362 N N . LEU A 1 170 ? -5.567 -7.450 9.631 1.00 97.94 170 LEU A N 1
ATOM 1363 C CA . LEU A 1 170 ? -4.908 -6.169 9.821 1.00 97.94 170 LEU A CA 1
ATOM 1364 C C . LEU A 1 170 ? -4.537 -5.974 11.293 1.00 97.94 170 LEU A C 1
ATOM 1366 O O . LEU A 1 170 ? -5.397 -5.991 12.171 1.00 97.94 170 LEU A O 1
ATOM 1370 N N . THR A 1 171 ? -3.244 -5.797 11.542 1.00 97.12 171 THR A N 1
ATOM 1371 C CA . THR A 1 171 ? -2.665 -5.514 12.859 1.00 97.12 171 THR A CA 1
ATOM 1372 C C . THR A 1 171 ? -2.145 -4.087 12.951 1.00 97.12 171 THR A C 1
ATOM 1374 O O . THR A 1 171 ? -2.061 -3.544 14.052 1.00 97.12 171 THR A O 1
ATOM 1377 N N . TYR A 1 172 ? -1.826 -3.474 11.808 1.00 94.94 172 TYR A N 1
ATOM 1378 C CA . TYR A 1 172 ? -1.262 -2.135 11.716 1.00 94.94 172 TYR A CA 1
ATOM 1379 C C . TYR A 1 172 ? -1.922 -1.338 10.588 1.00 94.94 172 TYR A C 1
ATOM 1381 O O . TYR A 1 172 ? -1.868 -1.751 9.427 1.00 94.94 172 TYR A O 1
ATOM 1389 N N . LEU A 1 173 ? -2.524 -0.204 10.941 1.00 96.62 173 LEU A N 1
ATOM 1390 C CA . LEU A 1 173 ? -3.121 0.749 10.019 1.00 96.62 173 LEU A CA 1
ATOM 1391 C C . LEU A 1 173 ? -2.577 2.169 10.243 1.00 96.62 173 LEU A C 1
ATOM 1393 O O . LEU A 1 173 ? -2.656 2.681 11.353 1.00 96.62 173 LEU A O 1
ATOM 1397 N N . ASP A 1 174 ? -2.083 2.809 9.190 1.00 95.00 174 ASP A N 1
ATOM 1398 C CA . ASP A 1 174 ? -1.763 4.242 9.173 1.00 95.00 174 ASP A CA 1
ATOM 1399 C C . ASP A 1 174 ? -2.604 4.934 8.100 1.00 95.00 174 ASP A C 1
ATOM 1401 O O . ASP A 1 174 ? -2.467 4.634 6.908 1.00 95.00 174 ASP A O 1
ATOM 1405 N N . LEU A 1 175 ? -3.485 5.827 8.543 1.00 96.19 175 LEU A N 1
ATOM 1406 C CA . LEU A 1 175 ? -4.296 6.711 7.708 1.00 96.19 175 LEU A CA 1
ATOM 1407 C C . LEU A 1 175 ? -4.105 8.173 8.134 1.00 96.19 175 LEU A C 1
ATOM 1409 O O . LEU A 1 175 ? -5.005 8.992 7.934 1.00 96.19 175 LEU A O 1
ATOM 1413 N N . SER A 1 176 ? -2.957 8.502 8.732 1.00 92.25 176 SER A N 1
ATOM 1414 C CA . SER A 1 176 ? -2.637 9.878 9.105 1.00 92.25 176 SER A CA 1
ATOM 1415 C C . SER A 1 176 ? -2.742 10.817 7.898 1.00 92.25 176 SER A C 1
ATOM 1417 O O . SER A 1 176 ? -2.543 10.414 6.750 1.00 92.25 176 SER A O 1
ATOM 1419 N N . ASP A 1 177 ? -3.147 12.060 8.134 1.00 94.75 177 ASP A N 1
ATOM 1420 C CA . ASP A 1 177 ? -3.362 13.111 7.134 1.00 94.75 177 ASP A CA 1
ATOM 1421 C C . ASP A 1 177 ? -4.348 12.753 5.997 1.00 94.75 177 ASP A C 1
ATOM 1423 O O . ASP A 1 177 ? -4.437 13.458 4.987 1.00 94.75 177 ASP A O 1
ATOM 1427 N N . CYS A 1 178 ? -5.144 11.686 6.142 1.00 96.00 178 CYS A N 1
ATOM 1428 C CA . CYS A 1 178 ? -6.209 11.337 5.199 1.00 96.00 178 CYS A CA 1
ATOM 1429 C C . CYS A 1 178 ? -7.479 12.150 5.501 1.00 96.00 178 CYS A C 1
ATOM 1431 O O . CYS A 1 178 ? -8.476 11.643 6.023 1.00 96.00 178 CYS A O 1
ATOM 1433 N N . SER A 1 179 ? -7.453 13.440 5.167 1.00 95.50 179 SER A N 1
ATOM 1434 C CA . SER A 1 179 ? -8.493 14.416 5.539 1.00 95.50 179 SER A CA 1
ATOM 1435 C C . SER A 1 179 ? -9.898 14.119 4.994 1.00 95.50 179 SER A C 1
ATOM 1437 O O . SER A 1 179 ? -10.884 14.613 5.540 1.00 95.50 179 SER A O 1
ATOM 1439 N N . ASN A 1 180 ? -10.019 13.284 3.957 1.00 95.19 180 ASN A N 1
ATOM 1440 C CA . ASN A 1 180 ? -11.307 12.894 3.373 1.00 95.19 180 ASN A CA 1
ATOM 1441 C C . ASN A 1 180 ? -12.025 11.768 4.143 1.00 95.19 180 ASN A C 1
ATOM 1443 O O . ASN A 1 180 ? -13.167 11.433 3.811 1.00 95.19 180 ASN A O 1
ATOM 1447 N N . ILE A 1 181 ? -11.392 11.178 5.159 1.00 95.75 181 ILE A N 1
ATOM 1448 C CA . ILE A 1 181 ? -11.996 10.134 5.990 1.00 95.75 181 ILE A CA 1
ATOM 1449 C C . ILE A 1 181 ? -12.840 10.779 7.088 1.00 95.75 181 ILE A C 1
ATOM 1451 O O . ILE A 1 181 ? -12.318 11.504 7.931 1.00 95.75 181 ILE A O 1
ATOM 1455 N N . HIS A 1 182 ? -14.135 10.463 7.101 1.00 93.94 182 HIS A N 1
ATOM 1456 C CA . HIS A 1 182 ? -15.093 10.985 8.085 1.00 93.94 182 HIS A CA 1
ATOM 1457 C C . HIS A 1 182 ? -15.642 9.901 9.022 1.00 93.94 182 HIS A C 1
ATOM 1459 O O . HIS A 1 182 ? -16.018 10.189 10.155 1.00 93.94 182 HIS A O 1
ATOM 1465 N N . THR A 1 183 ? -15.690 8.650 8.558 1.00 93.81 183 THR A N 1
ATOM 1466 C CA . THR A 1 183 ? -16.287 7.520 9.282 1.00 93.81 183 THR A CA 1
ATOM 1467 C C . THR A 1 183 ? -15.375 6.306 9.226 1.00 93.81 183 THR A C 1
ATOM 1469 O O . THR A 1 183 ? -14.795 6.021 8.178 1.00 93.81 183 THR A O 1
ATOM 1472 N N . ILE A 1 184 ? -15.310 5.552 10.322 1.00 95.44 184 ILE A N 1
ATOM 1473 C CA . ILE A 1 184 ? -14.455 4.363 10.461 1.00 95.44 184 ILE A CA 1
ATOM 1474 C C . ILE A 1 184 ? -15.235 3.110 10.894 1.00 95.44 184 ILE A C 1
ATOM 1476 O O . ILE A 1 184 ? -14.660 2.177 11.451 1.00 95.44 184 ILE A O 1
ATOM 1480 N N . ASP A 1 185 ? -16.543 3.059 10.630 1.00 95.62 185 ASP A N 1
ATOM 1481 C CA . ASP A 1 185 ? -17.442 1.975 11.061 1.00 95.62 185 ASP A CA 1
ATOM 1482 C C . ASP A 1 185 ? -16.968 0.577 10.656 1.00 95.62 185 ASP A C 1
ATOM 1484 O O . ASP A 1 185 ? -17.145 -0.391 11.397 1.00 95.62 185 ASP A O 1
ATOM 1488 N N . SER A 1 186 ? -16.335 0.459 9.490 1.00 96.06 186 SER A N 1
ATOM 1489 C CA . SER A 1 186 ? -15.781 -0.797 8.978 1.00 96.06 186 SER A CA 1
ATOM 1490 C C . SER A 1 186 ? -14.609 -1.332 9.810 1.00 96.06 186 SER A C 1
ATOM 1492 O O . SER A 1 186 ? -14.361 -2.539 9.799 1.00 96.06 186 SER A O 1
ATOM 1494 N N . LEU A 1 187 ? -13.922 -0.485 10.590 1.00 96.06 187 LEU A N 1
ATOM 1495 C CA . LEU A 1 187 ? -12.809 -0.901 11.451 1.00 96.06 187 LEU A CA 1
ATOM 1496 C C . LEU A 1 187 ? -13.264 -1.702 12.679 1.00 96.06 187 LEU A C 1
ATOM 1498 O O . LEU A 1 187 ? -12.438 -2.387 13.293 1.00 96.06 187 LEU A O 1
ATOM 1502 N N . LYS A 1 188 ? -14.564 -1.701 13.017 1.00 94.56 188 LYS A N 1
ATOM 1503 C CA . LYS A 1 188 ? -15.108 -2.535 14.107 1.00 94.56 188 LYS A CA 1
ATOM 1504 C C . LYS A 1 188 ? -14.779 -4.015 13.917 1.00 94.56 188 LYS A C 1
ATOM 1506 O O . LYS A 1 188 ? -14.484 -4.713 14.884 1.00 94.56 188 LYS A O 1
ATOM 1511 N N . ASP A 1 189 ? -14.712 -4.456 12.665 1.00 94.69 189 ASP A N 1
ATOM 1512 C CA . ASP A 1 189 ? -14.464 -5.840 12.279 1.00 94.69 189 ASP A CA 1
ATOM 1513 C C . ASP A 1 189 ? -12.971 -6.222 12.242 1.00 94.69 189 ASP A C 1
ATOM 1515 O O . ASP A 1 189 ? -12.631 -7.407 12.143 1.00 94.69 189 ASP A O 1
ATOM 1519 N N . CYS A 1 190 ? -12.065 -5.242 12.323 1.00 95.81 190 CYS A N 1
ATOM 1520 C CA . CYS A 1 190 ? -10.619 -5.451 12.375 1.00 95.81 190 CYS A CA 1
ATOM 1521 C C . CYS A 1 190 ? -10.212 -5.852 13.802 1.00 95.81 190 CYS A C 1
ATOM 1523 O O . CYS A 1 190 ? -9.722 -5.045 14.592 1.00 95.81 190 CYS A O 1
ATOM 1525 N N . ASN A 1 191 ? -10.492 -7.098 14.185 1.00 93.25 191 ASN A N 1
ATOM 1526 C CA . ASN A 1 191 ? -10.334 -7.583 15.567 1.00 93.25 191 ASN A CA 1
ATOM 1527 C C . ASN A 1 191 ? -8.880 -7.782 16.011 1.00 93.25 191 ASN A C 1
ATOM 1529 O O . ASN A 1 191 ? -8.608 -7.837 17.207 1.00 93.25 191 ASN A O 1
ATOM 1533 N N . HIS A 1 192 ? -7.948 -7.874 15.064 1.00 95.25 192 HIS A N 1
ATOM 1534 C CA . HIS A 1 192 ? -6.520 -8.017 15.345 1.00 95.25 192 HIS A CA 1
ATOM 1535 C C . HIS A 1 192 ? -5.759 -6.687 15.306 1.00 95.25 192 HIS A C 1
ATOM 1537 O O . HIS A 1 192 ? -4.538 -6.697 15.448 1.00 95.25 192 HIS A O 1
ATOM 1543 N N . LEU A 1 193 ? -6.451 -5.556 15.127 1.00 94.75 193 LEU A N 1
ATOM 1544 C CA . LEU A 1 193 ? -5.812 -4.251 15.019 1.00 94.75 193 LEU A CA 1
ATOM 1545 C C . LEU A 1 193 ? -5.158 -3.865 16.352 1.00 94.75 193 LEU A C 1
ATOM 1547 O O . LEU A 1 193 ? -5.826 -3.824 17.382 1.00 94.75 193 LEU A O 1
ATOM 1551 N N . LYS A 1 194 ? -3.848 -3.606 16.315 1.00 92.25 194 LYS A N 1
ATOM 1552 C CA . LYS A 1 194 ? -3.017 -3.278 17.484 1.00 92.25 194 LYS A CA 1
ATOM 1553 C C . LYS A 1 194 ? -2.356 -1.913 17.384 1.00 92.25 194 LYS A C 1
ATOM 1555 O O . LYS A 1 194 ? -2.089 -1.297 18.410 1.00 92.25 194 LYS A O 1
ATOM 1560 N N . LYS A 1 195 ? -2.099 -1.435 16.168 1.00 91.31 195 LYS A N 1
ATOM 1561 C CA . LYS A 1 195 ? -1.512 -0.120 15.913 1.00 91.31 195 LYS A CA 1
ATOM 1562 C C . LYS A 1 195 ? -2.390 0.646 14.937 1.00 91.31 195 LYS A C 1
ATOM 1564 O O . LYS A 1 195 ? -2.685 0.121 13.860 1.00 91.31 195 LYS A O 1
ATOM 1569 N N . ILE A 1 196 ? -2.807 1.846 15.321 1.00 93.00 196 ILE A N 1
ATOM 1570 C CA . ILE A 1 196 ? -3.610 2.723 14.472 1.00 93.00 196 ILE A CA 1
ATOM 1571 C C . ILE A 1 196 ? -3.163 4.182 14.591 1.00 93.00 196 ILE A C 1
ATOM 1573 O O . ILE A 1 196 ? -2.928 4.667 15.696 1.00 93.00 196 ILE A O 1
ATOM 1577 N N . ASP A 1 197 ? -3.080 4.862 13.452 1.00 91.69 197 ASP A N 1
ATOM 1578 C CA . ASP A 1 197 ? -2.940 6.315 13.358 1.00 91.69 197 ASP A CA 1
ATOM 1579 C C . ASP A 1 197 ? -4.043 6.877 12.456 1.00 91.69 197 ASP A C 1
ATOM 1581 O O . ASP A 1 197 ? -4.191 6.459 11.304 1.00 91.69 197 ASP A O 1
ATOM 1585 N N . LEU A 1 198 ? -4.847 7.779 13.016 1.00 93.12 198 LEU A N 1
ATOM 1586 C CA . LEU A 1 198 ? -5.900 8.532 12.334 1.00 93.12 198 LEU A CA 1
ATOM 1587 C C . LEU A 1 198 ? -5.669 10.043 12.456 1.00 93.12 198 LEU A C 1
ATOM 1589 O O . LEU A 1 198 ? -6.610 10.817 12.257 1.00 93.12 198 LEU A O 1
ATOM 1593 N N . SER A 1 199 ? -4.467 10.480 12.834 1.00 89.56 199 SER A N 1
ATOM 1594 C CA . SER A 1 199 ? -4.180 11.901 13.013 1.00 89.56 199 SER A CA 1
ATOM 1595 C C . SER A 1 199 ? -4.454 12.702 11.740 1.00 89.56 199 SER A C 1
ATOM 1597 O O . SER A 1 199 ? -4.286 12.207 10.632 1.00 89.56 199 SER A O 1
ATOM 1599 N N . GLY A 1 200 ? -4.957 13.929 11.872 1.00 90.94 200 GLY A N 1
ATOM 1600 C CA . GLY A 1 200 ? -5.261 14.793 10.721 1.00 90.94 200 GLY A CA 1
ATOM 1601 C C . GLY A 1 200 ? -6.392 14.296 9.804 1.00 90.94 200 GLY A C 1
ATOM 1602 O O . GLY A 1 200 ? -6.596 14.854 8.723 1.00 90.94 200 GLY A O 1
ATOM 1603 N N . THR A 1 201 ? -7.141 13.265 10.207 1.00 95.00 201 THR A N 1
ATOM 1604 C CA . THR A 1 201 ? -8.385 12.863 9.530 1.00 95.00 201 THR A CA 1
ATOM 1605 C C . THR A 1 201 ? -9.575 13.719 9.980 1.00 95.00 201 THR A C 1
ATOM 1607 O O . THR A 1 201 ? -9.511 14.453 10.966 1.00 95.00 201 THR A O 1
ATOM 1610 N N . SER A 1 202 ? -10.707 13.597 9.283 1.00 94.00 202 SER A N 1
ATOM 1611 C CA . SER A 1 202 ? -11.967 14.269 9.637 1.00 94.00 202 SER A CA 1
ATOM 1612 C C . SER A 1 202 ? -12.909 13.369 10.453 1.00 94.00 202 SER A C 1
ATOM 1614 O O . SER A 1 202 ? -14.121 13.596 10.487 1.00 94.00 202 SER A O 1
ATOM 1616 N N . VAL A 1 203 ? -12.372 12.334 11.110 1.00 91.81 203 VAL A N 1
ATOM 1617 C CA . VAL A 1 203 ? -13.146 11.382 11.918 1.00 91.81 203 VAL A CA 1
ATOM 1618 C C . VAL A 1 203 ? -13.681 12.059 13.179 1.00 91.81 203 VAL A C 1
ATOM 1620 O O . VAL A 1 203 ? -12.933 12.651 13.952 1.00 91.81 203 VAL A O 1
ATOM 1623 N N . ASN A 1 204 ? -14.988 11.944 13.412 1.00 87.38 204 ASN A N 1
ATOM 1624 C CA . ASN A 1 204 ? -15.661 12.545 14.569 1.00 87.38 204 ASN A CA 1
ATOM 1625 C C . ASN A 1 204 ? -16.248 11.520 15.558 1.00 87.38 204 ASN A C 1
ATOM 1627 O O . ASN A 1 204 ? -16.610 11.901 16.672 1.00 87.38 204 ASN A O 1
ATOM 1631 N N . ASP A 1 205 ? -16.300 10.240 15.181 1.00 88.06 205 ASP A N 1
ATOM 1632 C CA . ASP A 1 205 ? -16.711 9.128 16.035 1.00 88.06 205 ASP A CA 1
ATOM 1633 C C . ASP A 1 205 ? -15.686 7.988 15.970 1.00 88.06 205 ASP A C 1
ATOM 1635 O O . ASP A 1 205 ? -15.387 7.445 14.906 1.00 88.06 205 ASP A O 1
ATOM 1639 N N . VAL A 1 206 ? -15.157 7.619 17.139 1.00 89.94 206 VAL A N 1
ATOM 1640 C CA . VAL A 1 206 ? -14.211 6.507 17.325 1.00 89.94 206 VAL A CA 1
ATOM 1641 C C . VAL A 1 206 ? -14.823 5.326 18.075 1.00 89.94 206 VAL A C 1
ATOM 1643 O O . VAL A 1 206 ? -14.112 4.381 18.422 1.00 89.94 206 VAL A O 1
ATOM 1646 N N . SER A 1 207 ? -16.143 5.327 18.281 1.00 89.12 207 SER A N 1
ATOM 1647 C CA . SER A 1 207 ? -16.884 4.200 18.847 1.00 89.12 207 SER A CA 1
ATOM 1648 C C . SER A 1 207 ? -16.639 2.850 18.149 1.00 89.12 207 SER A C 1
ATOM 1650 O O . SER A 1 207 ? -16.585 1.842 18.863 1.00 89.12 207 SER A O 1
ATOM 1652 N N . PRO A 1 208 ? -16.351 2.769 16.826 1.00 92.00 208 PRO A N 1
ATOM 1653 C CA . PRO A 1 208 ? -15.979 1.504 16.181 1.00 92.00 208 PRO A CA 1
ATOM 1654 C C . PRO A 1 208 ? -14.698 0.859 16.735 1.00 92.00 208 PRO A C 1
ATOM 1656 O O . PRO A 1 208 ? -14.448 -0.326 16.510 1.00 92.00 208 PRO A O 1
ATOM 1659 N N . LEU A 1 209 ? -13.871 1.620 17.457 1.00 90.31 209 LEU A N 1
ATOM 1660 C CA . LEU A 1 209 ? -12.618 1.149 18.046 1.00 90.31 209 LEU A CA 1
ATOM 1661 C C . LEU A 1 209 ? -12.770 0.726 19.516 1.00 90.31 209 LEU A C 1
ATOM 1663 O O . LEU A 1 209 ? -11.807 0.247 20.116 1.00 90.31 209 LEU A O 1
ATOM 1667 N N . TYR A 1 210 ? -13.958 0.873 20.111 1.00 87.50 210 TYR A N 1
ATOM 1668 C CA . TYR A 1 210 ? -14.188 0.526 21.514 1.00 87.50 210 TYR A CA 1
ATOM 1669 C C . TYR A 1 210 ? -14.011 -0.972 21.776 1.00 87.50 210 TYR A C 1
ATOM 1671 O O . TYR A 1 210 ? -14.348 -1.823 20.954 1.00 87.50 210 TYR A O 1
ATOM 1679 N N . GLY A 1 211 ? -13.467 -1.295 22.953 1.00 85.25 211 GLY A N 1
ATOM 1680 C CA . GLY A 1 211 ? -13.188 -2.674 23.367 1.00 85.25 211 GLY A CA 1
ATOM 1681 C C . GLY A 1 211 ? -11.957 -3.307 22.708 1.00 85.25 211 GLY A C 1
ATOM 1682 O O . GLY A 1 211 ? -11.631 -4.446 23.030 1.00 85.25 211 GLY A O 1
ATOM 1683 N N . LYS A 1 212 ? -11.258 -2.592 21.816 1.00 87.94 212 LYS A N 1
ATOM 1684 C CA . LYS A 1 212 ? -9.975 -3.026 21.251 1.00 87.94 212 LYS A CA 1
ATOM 1685 C C . LYS A 1 212 ? -8.820 -2.575 22.149 1.00 87.94 212 LYS A C 1
ATOM 1687 O O . LYS A 1 212 ? -8.863 -1.504 22.750 1.00 87.94 212 LYS A O 1
ATOM 1692 N N . GLU A 1 213 ? -7.776 -3.393 22.214 1.00 86.56 213 GLU A N 1
ATOM 1693 C CA . GLU A 1 213 ? -6.533 -3.082 22.925 1.00 86.56 213 GLU A CA 1
ATOM 1694 C C . GLU A 1 213 ? -5.451 -2.680 21.925 1.00 86.56 213 GLU A C 1
ATOM 1696 O O . GLU A 1 213 ? -5.072 -3.496 21.076 1.00 86.56 213 GLU A O 1
ATOM 1701 N N . PHE A 1 214 ? -4.939 -1.456 22.058 1.00 85.12 214 PHE A N 1
ATOM 1702 C CA . PHE A 1 214 ? -3.924 -0.893 21.173 1.00 85.12 214 PHE A CA 1
ATOM 1703 C C . PHE A 1 214 ? -2.556 -0.809 21.856 1.00 85.12 214 PHE A C 1
ATOM 1705 O O . PHE A 1 214 ? -2.437 -0.342 22.987 1.00 85.12 214 PHE A O 1
ATOM 1712 N N . ASP A 1 215 ? -1.520 -1.215 21.125 1.00 86.88 215 ASP A N 1
ATOM 1713 C CA . ASP A 1 215 ? -0.119 -0.961 21.466 1.00 86.88 215 ASP A CA 1
ATOM 1714 C C . ASP A 1 215 ? 0.285 0.469 21.080 1.00 86.88 215 ASP A C 1
ATOM 1716 O O . ASP A 1 215 ? 1.129 1.078 21.736 1.00 86.88 215 ASP A O 1
ATOM 1720 N N . TYR A 1 216 ? -0.324 0.990 20.009 1.00 83.00 216 TYR A N 1
ATOM 1721 C CA . TYR A 1 216 ? -0.143 2.345 19.498 1.00 83.00 216 TYR A CA 1
ATOM 1722 C C . TYR A 1 216 ? -1.479 2.885 18.980 1.00 83.00 216 TYR A C 1
ATOM 1724 O O . TYR A 1 216 ? -2.166 2.211 18.207 1.00 83.00 216 TYR A O 1
ATOM 1732 N N . PHE A 1 217 ? -1.844 4.087 19.413 1.00 85.75 217 PHE A N 1
ATOM 1733 C CA . PHE A 1 217 ? -3.091 4.741 19.042 1.00 85.75 217 PHE A CA 1
ATOM 1734 C C . PHE A 1 217 ? -2.863 6.247 18.964 1.00 85.75 217 PHE A C 1
ATOM 1736 O O . PHE A 1 217 ? -2.552 6.864 19.984 1.00 85.75 217 PHE A O 1
ATOM 1743 N N . GLU A 1 218 ? -3.021 6.809 17.770 1.00 84.50 218 GLU A N 1
ATOM 1744 C CA . GLU A 1 218 ? -2.831 8.231 17.495 1.00 84.50 218 GLU A CA 1
ATOM 1745 C C . GLU A 1 218 ? -4.059 8.810 16.782 1.00 84.50 218 GLU A C 1
ATOM 1747 O O . GLU A 1 218 ? -4.590 8.218 15.840 1.00 84.50 218 GLU A O 1
ATOM 1752 N N . ILE A 1 219 ? -4.541 9.945 17.286 1.00 86.75 219 ILE A N 1
ATOM 1753 C CA . ILE A 1 219 ? -5.752 10.640 16.827 1.00 86.75 219 ILE A CA 1
ATOM 1754 C C . ILE A 1 219 ? -5.606 12.166 16.921 1.00 86.75 219 ILE A C 1
ATOM 1756 O O . ILE A 1 219 ? -6.600 12.890 16.985 1.00 86.75 219 ILE A O 1
ATOM 1760 N N . ASP A 1 220 ? -4.383 12.684 16.973 1.00 85.81 220 ASP A N 1
ATOM 1761 C CA . ASP A 1 220 ? -4.147 14.122 17.007 1.00 85.81 220 ASP A CA 1
ATOM 1762 C C . ASP A 1 220 ? -4.825 14.838 15.821 1.00 85.81 220 ASP A C 1
ATOM 1764 O O . ASP A 1 220 ? -4.837 14.364 14.688 1.00 85.81 220 ASP A O 1
ATOM 1768 N N . ASN A 1 221 ? -5.383 16.024 16.067 1.00 84.94 221 ASN A N 1
ATOM 1769 C CA . ASN A 1 221 ? -6.022 16.868 15.046 1.00 84.94 221 ASN A CA 1
ATOM 1770 C C . ASN A 1 221 ? -7.255 16.268 14.338 1.00 84.94 221 ASN A C 1
ATOM 1772 O O . ASN A 1 221 ? -7.525 16.637 13.197 1.00 84.94 221 ASN A O 1
ATOM 1776 N N . ILE A 1 222 ? -8.037 15.414 15.006 1.00 84.62 222 ILE A N 1
ATOM 1777 C CA . ILE A 1 222 ? -9.363 15.000 14.509 1.00 84.62 222 ILE A CA 1
ATOM 1778 C C . ILE A 1 222 ? -10.507 15.779 15.192 1.00 84.62 222 ILE A C 1
ATOM 1780 O O . ILE A 1 222 ? -10.376 16.167 16.358 1.00 84.62 222 ILE A O 1
ATOM 1784 N N . PRO A 1 223 ? -11.654 16.011 14.523 1.00 83.38 223 PRO A N 1
ATOM 1785 C CA . PRO A 1 223 ? -12.759 16.837 15.031 1.00 83.38 223 PRO A CA 1
ATOM 1786 C C . PRO A 1 223 ? -13.645 16.155 16.099 1.00 83.38 223 PRO A C 1
ATOM 1788 O O . PRO A 1 223 ? -14.861 16.360 16.126 1.00 83.38 223 PRO A O 1
ATOM 1791 N N . ILE A 1 224 ? -13.078 15.350 17.006 1.00 70.50 224 ILE A N 1
ATOM 1792 C CA . ILE A 1 224 ? -13.852 14.708 18.079 1.00 70.50 224 ILE A CA 1
ATOM 1793 C C . ILE A 1 224 ? -14.307 15.753 19.104 1.00 70.50 224 ILE A C 1
ATOM 1795 O O . ILE A 1 224 ? -13.502 16.437 19.741 1.00 70.50 224 ILE A O 1
ATOM 1799 N N . ALA A 1 225 ? -15.620 15.822 19.336 1.00 56.19 225 ALA A N 1
ATOM 1800 C CA . ALA A 1 225 ? -16.161 16.522 20.492 1.00 56.19 225 ALA A CA 1
ATOM 1801 C C . ALA A 1 225 ? -15.624 15.852 21.769 1.00 56.19 225 ALA A C 1
ATOM 1803 O O . ALA A 1 225 ? -15.743 14.641 21.932 1.00 56.19 225 ALA A O 1
ATOM 1804 N N . SER A 1 226 ? -15.055 16.653 22.668 1.00 46.22 226 SER A N 1
ATOM 1805 C CA . SER A 1 226 ? -14.237 16.339 23.858 1.00 46.22 226 SER A CA 1
ATOM 1806 C C . SER A 1 226 ? -14.787 15.346 24.913 1.00 46.22 226 SER A C 1
ATOM 1808 O O . SER A 1 226 ? -14.337 15.359 26.056 1.00 46.22 226 SER A O 1
ATOM 1810 N N . LYS A 1 227 ? -15.755 14.482 24.587 1.00 49.69 227 LYS A N 1
ATOM 1811 C CA . LYS A 1 227 ? -16.501 13.623 25.523 1.00 49.69 227 LYS A CA 1
ATOM 1812 C C . LYS A 1 227 ? -16.526 12.121 25.191 1.00 49.69 227 LYS A C 1
ATOM 1814 O O . LYS A 1 227 ? -17.186 11.383 25.914 1.00 49.69 227 LYS A O 1
ATOM 1819 N N . GLY A 1 228 ? -15.858 11.657 24.133 1.00 52.59 228 GLY A N 1
ATOM 1820 C CA . GLY A 1 228 ? -16.035 10.279 23.645 1.00 52.59 228 GLY A CA 1
ATOM 1821 C C . GLY A 1 228 ? -14.939 9.270 23.990 1.00 52.59 228 GLY A C 1
ATOM 1822 O O . GLY A 1 228 ? -15.244 8.099 24.148 1.00 52.59 228 GLY A O 1
ATOM 1823 N N . ILE A 1 229 ? -13.674 9.679 24.103 1.00 57.59 229 ILE A N 1
ATOM 1824 C CA . ILE A 1 229 ? -12.549 8.727 24.088 1.00 57.59 229 ILE A CA 1
ATOM 1825 C C . ILE A 1 229 ? -12.524 7.916 25.401 1.00 57.59 229 ILE A C 1
ATOM 1827 O O . ILE A 1 229 ? -12.301 8.502 26.465 1.00 57.59 229 ILE A O 1
ATOM 1831 N N . PRO A 1 230 ? -12.747 6.586 25.383 1.00 52.50 230 PRO A N 1
ATOM 1832 C CA . PRO A 1 230 ? -12.697 5.787 26.595 1.00 52.50 230 PRO A CA 1
ATOM 1833 C C . PRO A 1 230 ? -11.272 5.757 27.150 1.00 52.50 230 PRO A C 1
ATOM 1835 O O . PRO A 1 230 ? -10.305 5.500 26.436 1.00 52.50 230 PRO A O 1
ATOM 1838 N N . VAL A 1 231 ? -11.178 5.951 28.466 1.00 51.28 231 VAL A N 1
ATOM 1839 C CA . VAL A 1 231 ? -9.944 6.028 29.275 1.00 51.28 231 VAL A CA 1
ATOM 1840 C C . VAL A 1 231 ? -9.034 4.790 29.124 1.00 51.28 231 VAL A C 1
ATOM 1842 O O . VAL A 1 231 ? -7.850 4.854 29.435 1.00 51.28 231 VAL A O 1
ATOM 1845 N N . ASN A 1 232 ? -9.557 3.675 28.595 1.00 47.28 232 ASN A N 1
ATOM 1846 C CA . ASN A 1 232 ? -8.798 2.446 28.325 1.00 47.28 232 ASN A CA 1
ATOM 1847 C C . ASN A 1 232 ? -7.923 2.500 27.066 1.00 47.28 232 ASN A C 1
ATOM 1849 O O . ASN A 1 232 ? -7.108 1.599 26.861 1.00 47.28 232 ASN A O 1
ATOM 1853 N N . ILE A 1 233 ? -8.039 3.541 26.240 1.00 53.53 233 ILE A N 1
ATOM 1854 C CA . ILE A 1 233 ? -7.042 3.822 25.209 1.00 53.53 233 ILE A CA 1
ATOM 1855 C C . ILE A 1 233 ? -5.837 4.423 25.932 1.00 53.53 233 ILE A C 1
ATOM 1857 O O . ILE A 1 233 ? -5.704 5.634 26.099 1.00 53.53 233 ILE A O 1
ATOM 1861 N N . THR A 1 234 ? -4.982 3.545 26.453 1.00 44.88 234 THR A N 1
ATOM 1862 C CA . THR A 1 234 ? -3.733 3.964 27.082 1.00 44.88 234 THR A CA 1
ATOM 1863 C C . THR A 1 234 ? -2.842 4.510 25.977 1.00 44.88 234 THR A C 1
ATOM 1865 O O . THR A 1 234 ? -2.246 3.745 25.223 1.00 44.88 234 THR A O 1
ATOM 1868 N N . LEU A 1 235 ? -2.774 5.837 25.871 1.00 46.22 235 LEU A N 1
ATOM 1869 C CA . LEU A 1 235 ? -1.837 6.551 25.012 1.00 46.22 235 LEU A CA 1
ATOM 1870 C C . LEU A 1 235 ? -0.413 6.209 25.464 1.00 46.22 235 LEU A C 1
ATOM 1872 O O . LEU A 1 235 ? 0.192 6.920 26.268 1.00 46.22 235 LEU A O 1
ATOM 1876 N N . LYS A 1 236 ? 0.150 5.105 24.970 1.00 44.97 236 LYS A N 1
ATOM 1877 C CA . LYS A 1 236 ? 1.595 4.913 25.013 1.00 44.97 236 LYS A CA 1
ATOM 1878 C C . LYS A 1 236 ? 2.187 5.844 23.966 1.00 44.97 236 LYS A C 1
ATOM 1880 O O . LYS A 1 236 ? 2.427 5.449 22.828 1.00 44.97 236 LYS A O 1
ATOM 1885 N N . LYS A 1 237 ? 2.405 7.101 24.371 1.00 42.09 237 LYS A N 1
ATOM 1886 C CA . LYS A 1 237 ? 3.323 8.019 23.692 1.00 42.09 237 LYS A CA 1
ATOM 1887 C C . LYS A 1 237 ? 4.693 7.359 23.700 1.00 42.09 237 LYS A C 1
ATOM 1889 O O . LYS A 1 237 ? 5.450 7.484 24.656 1.00 42.09 237 LYS A O 1
ATOM 1894 N N . THR A 1 238 ? 4.974 6.600 22.657 1.00 39.50 238 THR A N 1
ATOM 1895 C CA . THR A 1 238 ? 6.297 6.049 22.413 1.00 39.50 238 THR A CA 1
ATOM 1896 C C . THR A 1 238 ? 6.788 6.752 21.166 1.00 39.50 238 THR A C 1
ATOM 1898 O O . THR A 1 238 ? 6.176 6.644 20.110 1.00 39.50 238 THR A O 1
ATOM 1901 N N . GLU A 1 239 ? 7.868 7.516 21.308 1.00 39.97 239 GLU A N 1
ATOM 1902 C CA . GLU A 1 239 ? 8.506 8.338 20.269 1.00 39.97 239 GLU A CA 1
ATOM 1903 C C . GLU A 1 239 ? 9.085 7.519 19.095 1.00 39.97 239 GLU A C 1
ATOM 1905 O O . GLU A 1 239 ? 9.760 8.055 18.212 1.00 39.97 239 GLU A O 1
ATOM 1910 N N . GLU A 1 240 ? 8.792 6.220 19.033 1.00 43.09 240 GLU A N 1
ATOM 1911 C CA . GLU A 1 240 ? 8.985 5.398 17.849 1.00 43.09 240 GLU A CA 1
ATOM 1912 C C . GLU A 1 240 ? 7.909 5.754 16.818 1.00 43.09 240 GLU A C 1
ATOM 1914 O O . GLU A 1 240 ? 6.980 4.991 16.557 1.00 43.09 240 GLU A O 1
ATOM 1919 N N . LYS A 1 241 ? 8.062 6.934 16.190 1.00 45.53 241 LYS A N 1
ATOM 1920 C CA . LYS A 1 241 ? 7.484 7.211 14.864 1.00 45.53 241 LYS A CA 1
ATOM 1921 C C . LYS A 1 241 ? 7.592 5.946 14.023 1.00 45.53 241 LYS A C 1
ATOM 1923 O O . LYS A 1 241 ? 8.638 5.303 14.091 1.00 45.53 241 LYS A O 1
ATOM 1928 N N . MET A 1 242 ? 6.561 5.640 13.233 1.00 49.69 242 MET A N 1
ATOM 1929 C CA . MET A 1 242 ? 6.424 4.487 12.333 1.00 49.69 242 MET A CA 1
ATOM 1930 C C . MET A 1 242 ? 7.652 4.228 11.423 1.00 49.69 242 MET A C 1
ATOM 1932 O O . MET A 1 242 ? 7.610 4.403 10.210 1.00 49.69 242 MET A O 1
ATOM 1936 N N . LYS A 1 243 ? 8.780 3.806 12.000 1.00 46.00 243 LYS A N 1
ATOM 1937 C CA . LYS A 1 243 ? 10.098 3.667 11.359 1.00 46.00 243 LYS A CA 1
ATOM 1938 C C . LYS A 1 243 ? 10.371 2.250 10.867 1.00 46.00 243 LYS A C 1
ATOM 1940 O O . LYS A 1 243 ? 11.460 1.974 10.380 1.00 46.00 243 LYS A O 1
ATOM 1945 N N . GLU A 1 244 ? 9.388 1.350 10.927 1.00 45.00 244 GLU A N 1
ATOM 1946 C CA . GLU A 1 244 ? 9.545 -0.030 10.436 1.00 45.00 244 GLU A CA 1
ATOM 1947 C C . GLU A 1 244 ? 9.790 -0.115 8.914 1.00 45.00 244 GLU A C 1
ATOM 1949 O O . GLU A 1 244 ? 10.054 -1.187 8.368 1.00 45.00 244 GLU A O 1
ATOM 1954 N N . ILE A 1 245 ? 9.744 1.019 8.214 1.00 42.97 245 ILE A N 1
ATOM 1955 C CA . I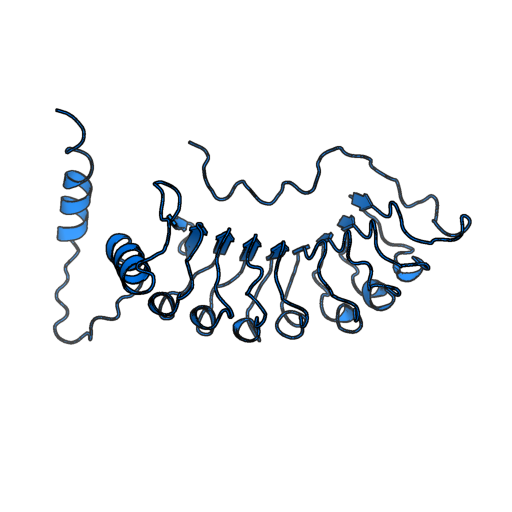LE A 1 245 ? 10.091 1.153 6.806 1.00 42.97 245 ILE A CA 1
ATOM 1956 C C . ILE A 1 245 ? 11.321 2.044 6.718 1.00 42.97 245 ILE A C 1
ATOM 1958 O O . ILE A 1 245 ? 11.144 3.229 6.522 1.00 42.97 245 ILE A O 1
ATOM 1962 N N . VAL A 1 246 ? 12.524 1.501 6.939 1.00 43.88 246 VAL A N 1
ATOM 1963 C CA . VAL A 1 246 ? 13.765 1.686 6.139 1.00 43.88 246 VAL A CA 1
ATOM 1964 C C . VAL A 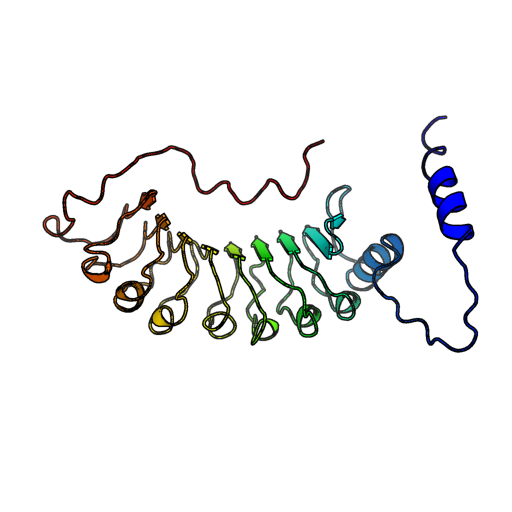1 246 ? 14.888 0.798 6.743 1.00 43.88 246 VAL A C 1
ATOM 1966 O O . VAL A 1 246 ? 15.973 1.274 7.036 1.00 43.88 246 VAL A O 1
ATOM 1969 N N . GLU A 1 247 ? 14.682 -0.507 6.966 1.00 40.47 247 GLU A N 1
ATOM 1970 C CA . GLU A 1 247 ? 15.821 -1.420 7.274 1.00 40.47 247 GLU A CA 1
ATOM 1971 C C . GLU A 1 247 ? 16.101 -2.450 6.169 1.00 40.47 247 GLU A C 1
ATOM 1973 O O . GLU A 1 247 ? 17.017 -3.263 6.265 1.00 40.47 247 GLU A O 1
ATOM 1978 N N . ILE A 1 248 ? 15.357 -2.405 5.060 1.00 44.03 248 ILE A N 1
ATOM 1979 C CA . ILE A 1 248 ? 15.535 -3.361 3.952 1.00 44.03 248 ILE A CA 1
ATOM 1980 C C . ILE A 1 248 ? 16.599 -2.873 2.943 1.00 44.03 248 ILE A C 1
ATOM 1982 O O . ILE A 1 248 ? 17.065 -3.649 2.113 1.00 44.03 248 ILE A O 1
ATOM 1986 N N . GLY A 1 249 ? 17.052 -1.619 3.050 1.00 35.78 249 GLY A N 1
ATOM 1987 C CA . GLY A 1 249 ? 18.065 -1.026 2.175 1.00 35.78 249 GLY A CA 1
ATOM 1988 C C . GLY A 1 249 ? 19.201 -0.373 2.956 1.00 35.78 249 GLY A C 1
ATOM 1989 O O . GLY A 1 249 ? 19.157 0.823 3.204 1.00 35.78 249 GLY A O 1
ATOM 1990 N N . GLY A 1 250 ? 20.232 -1.154 3.293 1.00 31.39 250 GLY A N 1
ATOM 1991 C CA . GLY A 1 250 ? 21.558 -0.621 3.621 1.00 31.39 250 GLY A CA 1
ATOM 1992 C C . GLY A 1 250 ? 21.898 -0.477 5.105 1.00 31.39 250 GLY A C 1
ATOM 1993 O O . GLY A 1 250 ? 22.082 0.632 5.582 1.00 31.39 250 GLY A O 1
ATOM 1994 N N . ASN A 1 251 ? 22.143 -1.597 5.793 1.00 26.09 251 ASN A N 1
ATOM 1995 C CA . ASN A 1 251 ? 23.233 -1.618 6.772 1.00 26.09 251 ASN A CA 1
ATOM 1996 C C . ASN A 1 251 ? 24.525 -1.967 6.020 1.00 26.09 251 ASN A C 1
ATOM 1998 O O . ASN A 1 251 ? 24.791 -3.135 5.713 1.00 26.09 251 ASN A O 1
ATOM 2002 N N . ARG A 1 252 ? 25.300 -0.936 5.685 1.00 31.33 252 ARG A N 1
ATOM 2003 C CA . ARG A 1 252 ? 26.752 -1.021 5.519 1.00 31.33 252 ARG A CA 1
ATOM 2004 C C . ARG A 1 252 ? 27.400 0.128 6.258 1.00 31.33 252 ARG A C 1
ATOM 2006 O O . ARG A 1 252 ? 26.924 1.263 6.066 1.00 31.33 252 ARG A O 1
#

Foldseek 3Di:
DDDPPPVVVVVVVVVVPPPDDPPDDDDPEPPDPVQQVVVQCVVQVPWPDDPQQWDWDQDPNFIAIHGETERRADNLSLLSYAHQHYAYEHYAYQEDNSLLPHARHAYYEYENHQNHAYDLSLAPHQYAYYAYYNYNHADDVRPLQHQYQEYHQELHCYQDPQSVLNNCNHQYYHHHLNQNHADDLSCLNNQNHAAYAPANYQHADPVSCPPHHHPYDHHHHYNHDPPHDDPNNPHPPDVPDVVPPDPVRDDD